Protein AF-A0A2E6VVD4-F1 (afdb_monomer_lite)

Secondary structure (DSSP, 8-state):
-----------------------EE--TTS--SS---EE-TT-EEETTEEEEEE-TTSS--TTSEEEEEETTSTTSS-----EEEEETTTEEEEEE-TTSB-EEE-SSSEEE-EEEETTEE-TTEEEETTTTEEEE---B----TTPPPEEETTEEEEEE-TTSBEEEEETTSTTT--SEEETTEEEEEPTTSEE-SSSEEEPTT-EEES--SSS-EEEES-------------------------------------------------------SS---GGGTSTTGGGSTTS---

Foldseek 3Di:
DDDDDDDDDDDPDPPPPPPDPPQFADDPPPDPPPDPSHAYQLFDFDWQKTWHWDDQPSHGDRPTDIDIDRQQCVVVPRPDGFGWAQFPPRHTDGEGEFPDAQWDCPDPDIHGHAHDHNHYRDCQWAQEPLVRGIHGHNPFADDDQPDQWDFDWQWTFQHADPSRHTYIYRLCRPQLNADGADRNAGECREFFHWAAVPRRYHRPQWDFPPHDPVDTGTTDHPPPPPPQDPDPDPDDDPDPHPHPDDDPDDDDDDDDDDDDDDDDDDDDGPGPPPPDDDDDRPVPPPPPPPPPPDDDDD

Sequence (298 aa):
MKKLAILSVLFVSFVGTNALAEETCGGADYDNDGTNDQVTYEGQCDGTDAIYCTAPDEEATADSALERIACADLLEDGSVVGTCAMLDNWGSWCAFPQGTGCAFSGGESNIYFACGDANGAASNLYCSLSTGKCESGTGTCTPSENYQPTCEGNVMMASCLPWGQAMGYDCTSAEIGGSSCTSGACVGIPAGNPCDNTYFKCADGLFCNGASSTAMGTCGTEQTGTGTGTGTGTGTGTGTGTGTGTETGDTNDGTTRTDDAEEPAATTGFGCQATGAGNVSLAALFAFGLLAIRRRRK

Radius of gyration: 29.05 Å; chains: 1; bounding box: 95×73×77 Å

pLDDT: mean 72.31, std 22.71, range [26.92, 98.25]

Structure (mmCIF, N/CA/C/O backbone):
data_AF-A0A2E6VVD4-F1
#
_entry.id   AF-A0A2E6VVD4-F1
#
loop_
_atom_site.group_PDB
_atom_site.id
_atom_site.type_symbol
_atom_site.label_atom_id
_atom_site.label_alt_id
_atom_site.label_comp_id
_atom_site.label_asym_id
_atom_site.label_entity_id
_atom_site.label_seq_id
_atom_site.pdbx_PDB_ins_code
_atom_site.Cartn_x
_atom_site.Cartn_y
_atom_site.Cartn_z
_atom_site.occupancy
_atom_site.B_iso_or_equiv
_atom_site.auth_seq_id
_atom_site.auth_comp_id
_atom_site.auth_asym_id
_atom_site.auth_atom_id
_atom_site.pdbx_PDB_model_num
ATOM 1 N N . MET A 1 1 ? 59.943 -31.231 7.715 1.00 39.66 1 MET A N 1
ATOM 2 C CA . MET A 1 1 ? 59.310 -29.898 7.608 1.00 39.66 1 MET A CA 1
ATOM 3 C C . MET A 1 1 ? 59.325 -29.489 6.137 1.00 39.66 1 MET A C 1
ATOM 5 O O . MET A 1 1 ? 60.383 -29.152 5.626 1.00 39.66 1 MET A O 1
ATOM 9 N N . LYS A 1 2 ? 58.204 -29.649 5.420 1.00 40.09 2 LYS A N 1
ATOM 10 C CA . LYS A 1 2 ? 58.074 -29.306 3.991 1.00 40.09 2 LYS A CA 1
ATOM 11 C C . LYS A 1 2 ? 57.488 -27.894 3.885 1.00 40.09 2 LYS A C 1
ATOM 13 O O . LYS A 1 2 ? 56.393 -27.667 4.385 1.00 40.09 2 LYS A O 1
ATOM 18 N N . LYS A 1 3 ? 58.228 -26.958 3.281 1.00 37.94 3 LYS A N 1
ATOM 19 C CA . LYS A 1 3 ? 57.747 -25.605 2.961 1.00 37.94 3 LYS A CA 1
ATOM 20 C C . LYS A 1 3 ? 56.827 -25.692 1.740 1.00 37.94 3 LYS A C 1
ATOM 22 O O . LYS A 1 3 ? 57.287 -26.070 0.667 1.00 37.94 3 LYS A O 1
ATOM 27 N N . LEU A 1 4 ? 55.545 -25.382 1.924 1.00 35.62 4 LEU A N 1
ATOM 28 C CA . LEU A 1 4 ? 54.579 -25.187 0.843 1.00 35.62 4 LEU A CA 1
ATOM 29 C C . LEU A 1 4 ? 54.728 -23.743 0.339 1.00 35.62 4 LEU A C 1
ATOM 31 O O . LEU A 1 4 ? 54.592 -22.806 1.123 1.00 35.62 4 LEU A O 1
ATOM 35 N N . ALA A 1 5 ? 55.048 -23.569 -0.941 1.00 40.53 5 ALA A N 1
ATOM 36 C CA . ALA A 1 5 ? 55.054 -22.268 -1.599 1.00 40.53 5 ALA A CA 1
ATOM 37 C C . ALA A 1 5 ? 53.632 -21.965 -2.094 1.00 40.53 5 ALA A C 1
ATOM 39 O O . ALA A 1 5 ? 53.078 -22.728 -2.883 1.00 40.53 5 ALA A O 1
ATOM 40 N N . ILE A 1 6 ? 53.039 -20.879 -1.598 1.00 38.59 6 ILE A N 1
ATOM 41 C CA . ILE A 1 6 ? 51.738 -20.373 -2.044 1.00 38.59 6 ILE A CA 1
ATOM 42 C C . ILE A 1 6 ? 51.993 -19.523 -3.291 1.00 38.59 6 ILE A C 1
ATOM 44 O O . ILE A 1 6 ? 52.621 -18.468 -3.218 1.00 38.59 6 ILE A O 1
ATOM 48 N N . LEU A 1 7 ? 51.556 -20.033 -4.440 1.00 33.31 7 LEU A N 1
ATOM 49 C CA . LEU A 1 7 ? 51.569 -19.340 -5.722 1.00 33.31 7 LEU A CA 1
ATOM 50 C C . LEU A 1 7 ? 50.322 -18.445 -5.785 1.00 33.31 7 LEU A C 1
ATOM 52 O O . LEU A 1 7 ? 49.222 -18.929 -6.039 1.00 33.31 7 LEU A O 1
ATOM 56 N N . SER A 1 8 ? 50.482 -17.151 -5.510 1.00 37.00 8 SER A N 1
ATOM 57 C CA . SER A 1 8 ? 49.415 -16.162 -5.690 1.00 37.00 8 SER A CA 1
ATOM 58 C C . SER A 1 8 ? 49.198 -15.914 -7.184 1.00 37.00 8 SER A C 1
ATOM 60 O O . SER A 1 8 ? 49.994 -15.234 -7.828 1.00 37.00 8 SER A O 1
ATOM 62 N N . VAL A 1 9 ? 48.132 -16.488 -7.742 1.00 35.00 9 VAL A N 1
ATOM 63 C CA . VAL A 1 9 ? 47.670 -16.198 -9.104 1.00 35.00 9 VAL A CA 1
ATOM 64 C C . VAL A 1 9 ? 46.851 -14.911 -9.054 1.00 35.00 9 VAL A C 1
ATOM 66 O O . VAL A 1 9 ? 45.745 -14.886 -8.521 1.00 35.00 9 VAL A O 1
ATOM 69 N N . LEU A 1 10 ? 47.422 -13.829 -9.580 1.00 31.45 10 LEU A N 1
ATOM 70 C CA . LEU A 1 10 ? 46.747 -12.549 -9.759 1.00 31.45 10 LEU A CA 1
ATOM 71 C C . LEU A 1 10 ? 45.860 -12.650 -11.015 1.00 31.45 10 LEU A C 1
ATOM 73 O O . LEU A 1 10 ? 46.351 -12.521 -12.135 1.00 31.45 10 LEU A O 1
ATOM 77 N N . PHE A 1 11 ? 44.569 -12.941 -10.844 1.00 34.53 11 PHE A N 1
ATOM 78 C CA . PHE A 1 11 ? 43.587 -12.841 -11.927 1.00 34.53 11 PHE A CA 1
ATOM 79 C C . PHE A 1 11 ? 43.258 -11.360 -12.150 1.00 34.53 11 PHE A C 1
ATOM 81 O O . PHE A 1 11 ? 42.548 -10.743 -11.361 1.00 34.53 11 PHE A O 1
ATOM 88 N N . VAL A 1 12 ? 43.810 -10.776 -13.214 1.00 34.31 12 VAL A N 1
ATOM 89 C CA . VAL A 1 12 ? 43.391 -9.465 -13.720 1.00 34.31 12 VAL A CA 1
ATOM 90 C C . VAL A 1 12 ? 42.184 -9.706 -14.620 1.00 34.31 12 VAL A C 1
ATOM 92 O O . VAL A 1 12 ? 42.334 -10.075 -15.783 1.00 34.31 12 VAL A O 1
ATOM 95 N N . SER A 1 13 ? 40.982 -9.556 -14.068 1.00 37.50 13 SER A N 1
ATOM 96 C CA . SER A 1 13 ? 39.756 -9.542 -14.863 1.00 37.50 13 SER A CA 1
ATOM 97 C C . SER A 1 13 ? 39.736 -8.265 -15.700 1.00 37.50 13 SER A C 1
ATOM 99 O O . SER A 1 13 ? 39.567 -7.168 -15.171 1.00 37.50 13 SER A O 1
ATOM 101 N N . PHE A 1 14 ? 39.936 -8.399 -17.010 1.00 35.72 14 PHE A N 1
ATOM 102 C CA . PHE A 1 14 ? 39.608 -7.350 -17.969 1.00 35.72 14 PHE A CA 1
ATOM 103 C C . PHE A 1 14 ? 38.084 -7.211 -17.999 1.00 35.72 14 PHE A C 1
ATOM 105 O O . PHE A 1 14 ? 37.395 -8.030 -18.603 1.00 35.72 14 PHE A O 1
ATOM 112 N N . VAL A 1 15 ? 37.554 -6.189 -17.328 1.00 44.94 15 VAL A N 1
ATOM 113 C CA . VAL A 1 15 ? 36.185 -5.731 -17.575 1.00 44.94 15 VAL A CA 1
ATOM 114 C C . VAL A 1 15 ? 36.225 -5.043 -18.934 1.00 44.94 15 VAL A C 1
ATOM 116 O O . VAL A 1 15 ? 36.694 -3.912 -19.053 1.00 44.94 15 VAL A O 1
ATOM 119 N N . GLY A 1 16 ? 35.842 -5.767 -19.985 1.00 39.78 16 GLY A N 1
ATOM 120 C CA . GLY A 1 16 ? 35.593 -5.158 -21.283 1.00 39.78 16 GLY A CA 1
ATOM 121 C C . GLY A 1 16 ? 34.468 -4.147 -21.111 1.00 39.78 16 GLY A C 1
ATOM 122 O O . GLY A 1 16 ? 33.350 -4.527 -20.777 1.00 39.78 16 GLY A O 1
ATOM 123 N N . THR A 1 17 ? 34.764 -2.863 -21.291 1.00 43.16 17 THR A N 1
ATOM 124 C CA . THR A 1 17 ? 33.737 -1.838 -21.459 1.00 43.16 17 THR A CA 1
ATOM 125 C C . THR A 1 17 ? 33.070 -2.105 -22.802 1.00 43.16 17 THR A C 1
ATOM 127 O O . THR A 1 17 ? 33.521 -1.601 -23.831 1.00 43.16 17 THR A O 1
ATOM 130 N N . ASN A 1 18 ? 32.056 -2.969 -22.812 1.00 45.66 18 ASN A N 1
ATOM 131 C CA . ASN A 1 18 ? 31.117 -3.011 -23.920 1.00 45.66 18 ASN A CA 1
ATOM 132 C C . ASN A 1 18 ? 30.539 -1.598 -24.014 1.00 45.66 18 ASN A C 1
ATOM 134 O O . ASN A 1 18 ? 29.995 -1.096 -23.031 1.00 45.66 18 ASN A O 1
ATOM 138 N N . ALA A 1 19 ? 30.755 -0.929 -25.145 1.00 47.66 19 ALA A N 1
ATOM 139 C CA . ALA A 1 19 ? 30.033 0.291 -25.450 1.00 47.66 19 ALA A CA 1
ATOM 140 C C . ALA A 1 19 ? 28.557 -0.110 -25.514 1.00 47.66 19 ALA A C 1
ATOM 142 O O . ALA A 1 19 ? 28.149 -0.785 -26.458 1.00 47.66 19 ALA A O 1
ATOM 143 N N . LEU A 1 20 ? 27.816 0.180 -24.444 1.00 56.88 20 LEU A N 1
ATOM 144 C CA . LEU A 1 20 ? 26.368 0.046 -24.440 1.00 56.88 20 LEU A CA 1
ATOM 145 C C . LEU A 1 20 ? 25.859 0.966 -25.551 1.00 56.88 20 LEU A C 1
ATOM 147 O O . LEU A 1 20 ? 26.330 2.103 -25.658 1.00 56.88 20 LEU A O 1
ATOM 151 N N . ALA A 1 21 ? 25.002 0.437 -26.424 1.00 60.06 21 ALA A N 1
ATOM 152 C CA . ALA A 1 21 ? 24.316 1.253 -27.412 1.00 60.06 21 ALA A CA 1
ATOM 153 C C . ALA A 1 21 ? 23.622 2.413 -26.680 1.00 60.06 21 ALA A C 1
ATOM 155 O O . ALA A 1 21 ? 23.138 2.240 -25.561 1.00 60.06 21 ALA A O 1
ATOM 156 N N . GLU A 1 22 ? 23.675 3.608 -27.261 1.00 73.94 22 GLU A N 1
ATOM 157 C CA . GLU A 1 22 ? 23.074 4.799 -26.668 1.00 73.94 22 GLU A CA 1
ATOM 158 C C . GLU A 1 22 ? 21.550 4.664 -26.785 1.00 73.94 22 GLU A C 1
ATOM 160 O O . GLU A 1 22 ? 20.986 4.902 -27.848 1.00 73.94 22 GLU A O 1
ATOM 165 N N . GLU A 1 23 ? 20.901 4.200 -25.714 1.00 78.19 23 GLU A N 1
ATOM 166 C CA . GLU A 1 23 ? 19.439 4.163 -25.620 1.00 78.19 23 GLU A CA 1
ATOM 167 C C . GLU A 1 23 ? 18.909 5.600 -25.688 1.00 78.19 23 GLU A C 1
ATOM 169 O O . GLU A 1 23 ? 19.371 6.480 -24.955 1.00 78.19 23 GLU A O 1
ATOM 174 N N . THR A 1 24 ? 17.941 5.847 -26.568 1.00 82.56 24 THR A N 1
ATOM 175 C CA . THR A 1 24 ? 17.293 7.157 -26.708 1.00 82.56 24 THR A CA 1
ATOM 176 C C . THR A 1 24 ? 15.791 7.028 -26.491 1.00 82.56 24 THR A C 1
ATOM 178 O O . THR A 1 24 ? 15.192 5.974 -26.718 1.00 82.56 24 THR A O 1
ATOM 181 N N . CYS A 1 25 ? 15.178 8.105 -26.008 1.00 82.75 25 CYS A N 1
ATOM 182 C CA . CYS A 1 25 ? 13.729 8.191 -25.909 1.00 82.75 25 CYS A CA 1
ATOM 183 C C . CYS A 1 25 ? 13.125 8.355 -27.302 1.00 82.75 25 CYS A C 1
ATOM 185 O O . CYS A 1 25 ? 13.580 9.191 -28.080 1.00 82.75 25 CYS A O 1
ATOM 187 N N . GLY A 1 26 ? 12.099 7.570 -27.621 1.00 73.00 26 GLY A N 1
ATOM 188 C CA . GLY A 1 26 ? 11.468 7.604 -28.935 1.00 73.00 26 GLY A CA 1
ATOM 189 C C . GLY A 1 26 ? 10.006 7.183 -28.876 1.00 73.00 26 GLY A C 1
ATOM 190 O O . GLY A 1 26 ? 9.626 6.278 -28.134 1.00 73.00 26 GLY A O 1
ATOM 191 N N . GLY A 1 27 ? 9.160 7.873 -29.641 1.00 65.50 27 GLY A N 1
ATOM 192 C CA . GLY A 1 27 ? 7.769 7.466 -29.826 1.00 65.50 27 GLY A CA 1
ATOM 193 C C . GLY A 1 27 ? 7.679 6.174 -30.644 1.00 65.50 27 GLY A C 1
ATOM 194 O O . GLY A 1 27 ? 8.533 5.911 -31.487 1.00 65.50 27 GLY A O 1
ATOM 195 N N . ALA A 1 28 ? 6.606 5.402 -30.452 1.00 58.97 28 ALA A N 1
ATOM 196 C CA . ALA A 1 28 ? 6.390 4.091 -31.085 1.00 58.97 28 ALA A CA 1
ATOM 197 C C . ALA A 1 28 ? 6.437 4.081 -32.635 1.00 58.97 28 ALA A C 1
ATOM 199 O O . ALA A 1 28 ? 6.478 3.013 -33.239 1.00 58.97 28 ALA A O 1
ATOM 200 N N . ASP A 1 29 ? 6.445 5.253 -33.275 1.00 60.25 29 ASP A N 1
ATOM 201 C CA . ASP A 1 29 ? 6.455 5.420 -34.730 1.00 60.25 29 ASP A CA 1
ATOM 202 C C . ASP A 1 29 ? 7.854 5.651 -35.339 1.00 60.25 29 ASP A C 1
ATOM 204 O O . ASP A 1 29 ? 7.957 5.816 -36.559 1.00 60.25 29 ASP A O 1
ATOM 208 N N . TYR A 1 30 ? 8.932 5.697 -34.541 1.00 51.84 30 TYR A N 1
ATOM 209 C CA . TYR A 1 30 ? 10.192 6.309 -34.989 1.00 51.84 30 TYR A CA 1
ATOM 210 C C . TYR A 1 30 ? 11.360 5.391 -35.383 1.00 51.84 30 TYR A C 1
ATOM 212 O O . TYR A 1 30 ? 12.410 5.938 -35.715 1.00 51.84 30 TYR A O 1
ATOM 220 N N . ASP A 1 31 ? 11.216 4.062 -35.476 1.00 52.00 31 ASP A N 1
ATOM 221 C CA . ASP A 1 31 ? 12.276 3.243 -36.094 1.00 52.00 31 ASP A CA 1
ATOM 222 C C . ASP A 1 31 ? 11.787 2.109 -37.004 1.00 52.00 31 ASP A C 1
ATOM 224 O O . ASP A 1 31 ? 11.026 1.222 -36.625 1.00 52.00 31 ASP A O 1
ATOM 228 N N . ASN A 1 32 ? 12.246 2.150 -38.257 1.00 51.41 32 ASN A N 1
ATOM 229 C CA . ASN A 1 32 ? 11.974 1.156 -39.303 1.00 51.41 32 ASN A CA 1
ATOM 230 C C . ASN A 1 32 ? 13.222 0.294 -39.581 1.00 51.41 32 ASN A C 1
ATOM 232 O O . ASN A 1 32 ? 13.326 -0.340 -40.633 1.00 51.41 32 ASN A O 1
ATOM 236 N N . ASP A 1 33 ? 14.207 0.319 -38.681 1.00 66.06 33 ASP A N 1
ATOM 237 C CA . ASP A 1 33 ? 15.460 -0.431 -38.803 1.00 66.06 33 ASP A CA 1
ATOM 238 C C . ASP A 1 33 ? 15.377 -1.856 -38.215 1.00 66.06 33 ASP A C 1
ATOM 240 O O . ASP A 1 33 ? 16.213 -2.708 -38.526 1.00 66.06 33 ASP A O 1
ATOM 244 N N . GLY A 1 34 ? 14.312 -2.153 -37.462 1.00 57.62 34 GLY A N 1
ATOM 245 C CA . GLY A 1 34 ? 14.041 -3.472 -36.891 1.00 57.62 34 GLY A CA 1
ATOM 246 C C . GLY A 1 34 ? 14.843 -3.790 -35.627 1.00 57.62 34 GLY A C 1
ATOM 247 O O . GLY A 1 34 ? 14.770 -4.927 -35.150 1.00 57.62 34 GLY A O 1
ATOM 248 N N . THR A 1 35 ? 15.578 -2.823 -35.080 1.00 62.31 35 THR A N 1
ATOM 249 C CA . THR A 1 35 ? 16.218 -2.894 -33.764 1.00 62.31 35 THR A CA 1
ATOM 250 C C . THR A 1 35 ? 15.411 -2.037 -32.799 1.00 62.31 35 THR A C 1
ATOM 252 O O . THR A 1 35 ? 15.282 -0.834 -32.972 1.00 62.31 35 THR A O 1
ATOM 255 N N . ASN A 1 36 ? 14.768 -2.673 -31.819 1.00 60.69 36 ASN A N 1
ATOM 256 C CA . ASN A 1 36 ? 13.904 -1.985 -30.861 1.00 60.69 36 ASN A CA 1
ATOM 257 C C . ASN A 1 36 ? 14.762 -1.284 -29.792 1.00 60.69 36 ASN A C 1
ATOM 259 O O . ASN A 1 36 ? 14.760 -1.692 -28.634 1.00 60.69 36 ASN A O 1
ATOM 263 N N . ASP A 1 37 ? 15.534 -0.282 -30.214 1.00 72.25 37 ASP A N 1
ATOM 264 C CA . ASP A 1 37 ? 16.513 0.4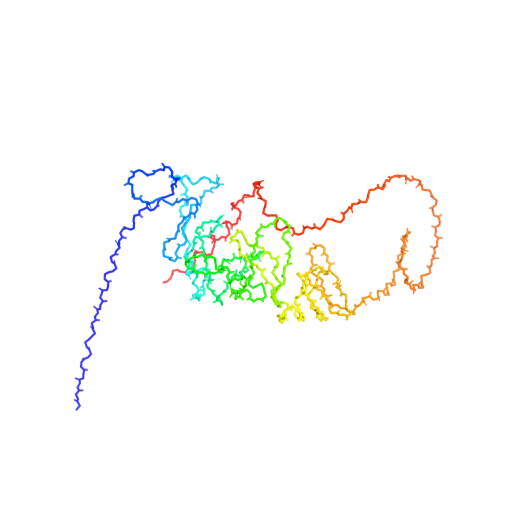38 -29.389 1.00 72.25 37 ASP A CA 1
ATOM 265 C C . ASP A 1 37 ? 15.909 1.712 -28.752 1.00 72.25 37 ASP A C 1
ATOM 267 O O . ASP A 1 37 ? 16.614 2.495 -28.111 1.00 72.25 37 ASP A O 1
ATOM 271 N N . GLN A 1 38 ? 14.599 1.931 -28.921 1.00 77.56 38 GLN A N 1
ATOM 272 C CA . GLN A 1 38 ? 13.881 3.094 -28.401 1.00 77.56 38 GLN A CA 1
ATOM 273 C C . GLN A 1 38 ? 13.060 2.743 -27.159 1.00 77.56 38 GLN A C 1
ATOM 275 O O . GLN A 1 38 ? 12.257 1.807 -27.157 1.00 77.56 38 GLN A O 1
ATOM 280 N N . VAL A 1 39 ? 13.229 3.547 -26.109 1.00 82.56 39 VAL A N 1
ATOM 281 C CA . VAL A 1 39 ? 12.419 3.457 -24.890 1.00 82.56 39 VAL A CA 1
ATOM 282 C C . VAL A 1 39 ? 11.128 4.245 -25.092 1.00 82.56 39 VAL A C 1
ATOM 284 O O . VAL A 1 39 ? 11.164 5.436 -25.404 1.00 82.56 39 VAL A O 1
ATOM 287 N N . THR A 1 40 ? 9.988 3.577 -24.909 1.00 84.38 40 THR A N 1
ATOM 288 C CA . THR A 1 40 ? 8.659 4.204 -25.014 1.00 84.38 40 THR A CA 1
ATOM 289 C C . THR A 1 40 ? 8.290 4.972 -23.737 1.00 84.38 40 THR A C 1
ATOM 291 O O . THR A 1 40 ? 8.994 4.898 -22.730 1.00 84.38 40 THR A O 1
ATOM 294 N N . TYR A 1 41 ? 7.155 5.684 -23.734 1.00 80.88 41 TYR A N 1
ATOM 295 C CA . TYR A 1 41 ? 6.640 6.335 -22.517 1.00 80.88 41 TYR A CA 1
ATOM 296 C C . TYR A 1 41 ? 6.299 5.326 -21.405 1.00 80.88 41 TYR A C 1
ATOM 298 O O . TYR A 1 41 ? 6.392 5.659 -20.228 1.00 80.88 41 TYR A O 1
ATOM 306 N N . GLU A 1 42 ? 5.950 4.087 -21.769 1.00 84.12 42 GLU A N 1
ATOM 307 C CA . GLU A 1 42 ? 5.734 2.985 -20.825 1.00 84.12 42 GLU A CA 1
ATOM 308 C C . GLU A 1 42 ? 7.060 2.446 -20.276 1.00 84.12 42 GLU A C 1
ATOM 310 O O . GLU A 1 42 ? 7.062 1.581 -19.410 1.00 84.12 42 GLU A O 1
ATOM 315 N N . GLY A 1 43 ? 8.200 2.933 -20.763 1.00 88.62 43 GLY A N 1
ATOM 316 C CA . GLY A 1 43 ? 9.512 2.472 -20.350 1.00 88.62 43 GLY A CA 1
ATOM 317 C C . GLY A 1 43 ? 9.833 1.048 -20.805 1.00 88.62 43 GLY A C 1
ATOM 318 O O . GLY A 1 43 ? 9.173 0.469 -21.671 1.00 88.62 43 GLY A O 1
ATOM 319 N N . GLN A 1 44 ? 10.901 0.494 -20.243 1.00 92.31 44 GLN A N 1
ATOM 320 C CA . GLN A 1 44 ? 11.334 -0.879 -20.462 1.00 92.31 44 GLN A CA 1
ATOM 321 C C . GLN A 1 44 ? 12.114 -1.420 -19.262 1.00 92.31 44 GLN A C 1
ATOM 323 O O . GLN A 1 44 ? 12.666 -0.670 -18.455 1.00 92.31 44 GLN A O 1
ATOM 328 N N . CYS A 1 45 ? 12.192 -2.745 -19.177 1.00 91.81 45 CYS A N 1
ATOM 329 C CA . CYS A 1 45 ? 13.037 -3.424 -18.206 1.00 91.81 45 CYS A CA 1
ATOM 330 C C . CYS A 1 45 ? 14.338 -3.907 -18.839 1.00 91.81 45 CYS A C 1
ATOM 332 O O . CYS A 1 45 ? 14.315 -4.706 -19.776 1.00 91.81 45 CYS A O 1
ATOM 334 N N . ASP A 1 46 ? 15.461 -3.499 -18.255 1.00 90.12 46 ASP A N 1
ATOM 335 C CA . ASP A 1 46 ? 16.797 -4.002 -18.574 1.00 90.12 46 ASP A CA 1
ATOM 336 C C . ASP A 1 46 ? 17.366 -4.714 -17.343 1.00 90.12 46 ASP A C 1
ATOM 338 O O . ASP A 1 46 ? 17.937 -4.114 -16.429 1.00 90.12 46 ASP A O 1
ATOM 342 N N . GLY A 1 47 ? 17.117 -6.021 -17.261 1.00 87.81 47 GLY A N 1
ATOM 343 C CA . GLY A 1 47 ? 17.480 -6.818 -16.092 1.00 87.81 47 GLY A CA 1
ATOM 344 C C . GLY A 1 47 ? 16.765 -6.344 -14.821 1.00 87.81 47 GLY A C 1
ATOM 345 O O . GLY A 1 47 ? 15.573 -6.589 -14.644 1.00 87.81 47 GLY A O 1
ATOM 346 N N . THR A 1 48 ? 17.505 -5.719 -13.904 1.00 89.75 48 THR A N 1
ATOM 347 C CA . THR A 1 48 ? 16.982 -5.177 -12.633 1.00 89.75 48 THR A CA 1
ATOM 348 C C . THR A 1 48 ? 16.646 -3.693 -12.698 1.00 89.75 48 THR A C 1
ATOM 350 O O . THR A 1 48 ? 16.213 -3.133 -11.691 1.00 89.75 48 THR A O 1
ATOM 353 N N . ASP A 1 49 ? 16.850 -3.059 -13.847 1.00 91.25 49 ASP A N 1
ATOM 354 C CA . ASP A 1 49 ? 16.695 -1.623 -13.992 1.00 91.25 49 ASP A CA 1
ATOM 355 C C . ASP A 1 49 ? 15.380 -1.307 -14.703 1.00 91.25 49 ASP A C 1
ATOM 357 O O . ASP A 1 49 ? 15.088 -1.862 -15.765 1.00 91.25 49 ASP A O 1
ATOM 361 N N . ALA A 1 50 ? 14.596 -0.407 -14.113 1.00 91.31 50 ALA A N 1
ATOM 362 C CA . ALA A 1 50 ? 13.467 0.226 -14.777 1.00 91.31 50 ALA A CA 1
ATOM 363 C C . ALA A 1 50 ? 13.970 1.463 -15.516 1.00 91.31 50 ALA A C 1
ATOM 365 O O . ALA A 1 50 ? 14.590 2.342 -14.910 1.00 91.31 50 ALA A O 1
ATOM 366 N N . ILE A 1 51 ? 13.722 1.512 -16.819 1.00 92.31 51 ILE A N 1
ATOM 367 C CA . ILE A 1 51 ? 14.157 2.599 -17.689 1.00 92.31 51 ILE A CA 1
ATOM 368 C C . ILE A 1 51 ? 12.919 3.283 -18.240 1.00 92.31 51 ILE A C 1
ATOM 370 O O . ILE A 1 51 ? 12.091 2.627 -18.859 1.00 92.31 51 ILE A O 1
ATOM 374 N N . TYR A 1 52 ? 12.798 4.591 -18.062 1.00 88.50 52 TYR A N 1
ATOM 375 C CA . TYR A 1 52 ? 11.663 5.349 -18.579 1.00 88.50 52 TYR A CA 1
ATOM 376 C C . TYR A 1 52 ? 12.095 6.725 -19.070 1.00 88.50 52 TYR A C 1
ATOM 378 O O . TYR A 1 52 ? 13.124 7.270 -18.668 1.00 88.50 52 TYR A O 1
ATOM 386 N N . CYS A 1 53 ? 11.285 7.288 -19.955 1.00 88.38 53 CYS A N 1
ATOM 387 C CA . CYS A 1 53 ? 11.492 8.624 -20.485 1.00 88.38 53 CYS A CA 1
ATOM 388 C C . CYS A 1 53 ? 10.778 9.650 -19.612 1.00 88.38 53 CYS A C 1
ATOM 390 O O . CYS A 1 53 ? 9.559 9.592 -19.450 1.00 88.38 53 CYS A O 1
ATOM 392 N N . THR A 1 54 ? 11.513 10.619 -19.071 1.00 83.25 54 THR A N 1
ATOM 393 C CA . THR A 1 54 ? 10.911 11.771 -18.402 1.00 83.25 54 THR A CA 1
ATOM 394 C C . THR A 1 54 ? 10.555 12.835 -19.426 1.00 83.25 54 THR A C 1
ATOM 396 O O . THR A 1 54 ? 11.360 13.690 -19.792 1.00 83.25 54 THR A O 1
ATOM 399 N N . ALA A 1 55 ? 9.311 12.775 -19.897 1.00 75.12 55 ALA A N 1
ATOM 400 C CA . ALA A 1 55 ? 8.693 13.854 -20.649 1.00 75.12 55 ALA A CA 1
ATOM 401 C C . ALA A 1 55 ? 7.790 14.679 -19.715 1.00 75.12 55 ALA A C 1
ATOM 403 O O . ALA A 1 55 ? 6.986 14.106 -18.976 1.00 75.12 55 ALA A O 1
ATOM 404 N N . PRO A 1 56 ? 7.899 16.017 -19.710 1.00 64.56 56 PRO A N 1
ATOM 405 C CA . PRO A 1 56 ? 7.018 16.872 -18.917 1.00 64.56 56 PRO A CA 1
ATOM 406 C C . PRO A 1 56 ? 5.562 16.903 -19.425 1.00 64.56 56 PRO A C 1
ATOM 408 O O . PRO A 1 56 ? 4.705 17.437 -18.721 1.00 64.56 56 PRO A O 1
ATOM 411 N N . ASP A 1 57 ? 5.278 16.370 -20.617 1.00 65.25 57 ASP A N 1
ATOM 412 C CA . ASP A 1 57 ? 4.041 16.590 -21.374 1.00 65.25 57 ASP A CA 1
ATOM 413 C C . ASP A 1 57 ? 3.420 15.327 -22.016 1.00 65.25 57 ASP A C 1
ATOM 415 O O . ASP A 1 57 ? 2.812 15.415 -23.074 1.00 65.25 57 ASP A O 1
ATOM 419 N N . GLU A 1 58 ? 3.501 14.165 -21.352 1.00 65.44 58 GLU A N 1
ATOM 420 C CA . GLU A 1 58 ? 2.875 12.873 -21.751 1.00 65.44 58 GLU A CA 1
ATOM 421 C C . GLU A 1 58 ? 3.332 12.282 -23.104 1.00 65.44 58 GLU A C 1
ATOM 423 O O . GLU A 1 58 ? 3.072 11.112 -23.377 1.00 65.44 58 GLU A O 1
ATOM 428 N N . GLU A 1 59 ? 4.089 13.022 -23.915 1.00 73.06 59 GLU A N 1
ATOM 429 C CA . GLU A 1 59 ? 4.698 12.530 -25.149 1.00 73.06 59 GLU A CA 1
ATOM 430 C C . GLU A 1 59 ? 6.222 12.445 -25.002 1.00 73.06 59 GLU A C 1
ATOM 432 O O . GLU A 1 59 ? 6.925 13.452 -24.919 1.00 73.06 59 GLU A O 1
ATOM 437 N N . ALA A 1 60 ? 6.757 11.220 -24.992 1.00 68.69 60 ALA A N 1
ATOM 438 C CA . ALA A 1 60 ? 8.197 10.998 -25.063 1.00 68.69 60 ALA A CA 1
ATOM 439 C C . ALA A 1 60 ? 8.732 11.499 -26.416 1.00 68.69 60 ALA A C 1
ATOM 441 O O . ALA A 1 60 ? 8.525 10.883 -27.462 1.00 68.69 60 ALA A O 1
ATOM 442 N N . THR A 1 61 ? 9.421 12.635 -26.397 1.00 77.12 61 THR A N 1
ATOM 443 C CA . THR A 1 61 ? 10.162 13.165 -27.549 1.00 77.12 61 THR A CA 1
ATOM 444 C C . THR A 1 61 ? 11.604 12.659 -27.546 1.00 77.12 61 THR A C 1
ATOM 446 O O . THR A 1 61 ? 12.116 12.247 -26.503 1.00 77.12 61 THR A O 1
ATOM 449 N N . ALA A 1 62 ? 12.293 12.769 -28.686 1.00 75.88 62 ALA A N 1
ATOM 450 C CA . ALA A 1 62 ? 13.725 12.466 -28.799 1.00 75.88 62 ALA A CA 1
ATOM 451 C C . ALA A 1 62 ? 14.616 13.274 -27.833 1.00 75.88 62 ALA A C 1
ATOM 453 O O . ALA A 1 62 ? 15.733 12.863 -27.534 1.00 75.88 62 ALA A O 1
ATOM 454 N N . ASP A 1 63 ? 14.112 14.404 -27.327 1.00 78.88 63 ASP A N 1
ATOM 455 C CA 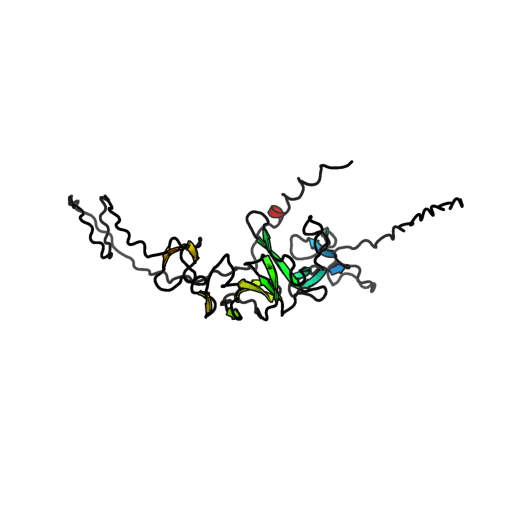. ASP A 1 63 ? 14.803 15.259 -26.360 1.00 78.88 63 ASP A CA 1
ATOM 456 C C . ASP A 1 63 ? 14.478 14.899 -24.894 1.00 78.88 63 ASP A C 1
ATOM 458 O O . ASP A 1 63 ? 14.998 15.534 -23.972 1.00 78.88 63 ASP A O 1
ATOM 462 N N . SER A 1 64 ? 13.613 13.906 -24.653 1.00 84.06 64 SER A N 1
ATOM 463 C CA . SER A 1 64 ? 13.256 13.472 -23.297 1.00 84.06 64 SER A CA 1
ATOM 464 C C . SER A 1 64 ? 14.452 12.820 -22.615 1.00 84.06 64 SER A C 1
ATOM 466 O O . SER A 1 64 ? 15.217 12.077 -23.233 1.00 84.06 64 SER A O 1
ATOM 468 N N . ALA A 1 65 ? 14.615 13.087 -21.320 1.00 85.44 65 ALA A N 1
ATOM 469 C CA . ALA A 1 65 ? 15.674 12.459 -20.547 1.00 85.44 65 ALA A CA 1
ATOM 470 C C . ALA A 1 65 ? 15.328 10.988 -20.299 1.00 85.44 65 ALA A C 1
ATOM 472 O O . ALA A 1 65 ? 14.228 10.660 -19.862 1.00 85.44 65 ALA A O 1
ATOM 473 N N . LEU A 1 66 ? 16.290 10.106 -20.557 1.00 87.69 66 LEU A N 1
ATOM 474 C CA . LEU A 1 66 ? 16.198 8.709 -20.166 1.00 87.69 66 LEU A CA 1
ATOM 475 C C . LEU A 1 66 ? 16.624 8.592 -18.703 1.00 87.69 66 LEU A C 1
ATOM 477 O O . LEU A 1 66 ? 17.759 8.915 -18.338 1.00 87.69 66 LEU A O 1
ATOM 481 N N . GLU A 1 67 ? 15.700 8.156 -17.859 1.00 89.69 67 GLU A N 1
ATOM 482 C CA . GLU A 1 67 ? 15.956 7.866 -16.457 1.00 89.69 67 GLU A CA 1
ATOM 483 C C . GLU A 1 67 ? 16.050 6.364 -16.241 1.00 89.69 67 GLU A C 1
ATOM 485 O O . GLU A 1 67 ? 15.324 5.574 -16.841 1.00 89.69 67 GLU A O 1
ATOM 490 N N . ARG A 1 68 ? 16.978 5.978 -15.367 1.00 91.81 68 ARG A N 1
ATOM 491 C CA . ARG A 1 68 ? 17.236 4.589 -15.010 1.00 91.81 68 ARG A CA 1
ATOM 492 C C . ARG A 1 68 ? 17.189 4.452 -13.500 1.00 91.81 68 ARG A C 1
ATOM 494 O O . ARG A 1 68 ? 17.982 5.071 -12.789 1.00 91.81 68 ARG A O 1
ATOM 501 N N . ILE A 1 69 ? 16.277 3.617 -13.025 1.00 90.06 69 ILE A N 1
ATOM 502 C CA . ILE A 1 69 ? 16.141 3.255 -11.620 1.00 90.06 69 ILE A CA 1
ATOM 503 C C . ILE A 1 69 ? 16.603 1.812 -11.454 1.00 90.06 69 ILE A C 1
ATOM 505 O O . ILE A 1 69 ? 15.957 0.884 -11.935 1.00 90.06 69 ILE A O 1
ATOM 509 N N . ALA A 1 70 ? 17.697 1.618 -10.719 1.00 91.06 70 ALA A N 1
ATOM 510 C CA . ALA A 1 70 ? 18.119 0.292 -10.292 1.00 91.06 70 ALA A CA 1
ATOM 511 C C . ALA A 1 70 ? 17.182 -0.201 -9.179 1.00 91.06 70 ALA A C 1
ATOM 513 O O . ALA A 1 70 ? 17.319 0.201 -8.021 1.00 91.06 70 ALA A O 1
ATOM 514 N N . CYS A 1 71 ? 16.245 -1.099 -9.502 1.00 90.00 71 CYS A N 1
ATOM 515 C CA . CYS A 1 71 ? 15.322 -1.671 -8.510 1.00 90.00 71 CYS A CA 1
ATOM 516 C C . CYS A 1 71 ? 16.062 -2.440 -7.405 1.00 90.00 71 CYS A C 1
ATOM 518 O O . CYS A 1 71 ? 15.550 -2.613 -6.296 1.00 90.00 71 CYS A O 1
ATOM 520 N N . ALA A 1 72 ? 17.298 -2.846 -7.703 1.00 84.81 72 ALA A N 1
ATOM 521 C CA . ALA A 1 72 ? 18.231 -3.444 -6.769 1.00 84.81 72 ALA A CA 1
ATOM 522 C C . ALA A 1 72 ? 18.636 -2.525 -5.607 1.00 84.81 72 ALA A C 1
ATOM 524 O O . ALA A 1 72 ? 18.736 -2.978 -4.468 1.00 84.81 72 ALA A O 1
ATOM 525 N N . ASP A 1 73 ? 18.843 -1.241 -5.892 1.00 84.62 73 ASP A N 1
ATOM 526 C CA . ASP A 1 73 ? 19.528 -0.304 -4.993 1.00 84.62 73 ASP A CA 1
ATOM 527 C C . ASP A 1 73 ? 18.574 0.700 -4.335 1.00 84.62 73 ASP A C 1
ATOM 529 O O . ASP A 1 73 ? 18.998 1.625 -3.641 1.00 84.62 73 ASP A O 1
ATOM 533 N N . LEU A 1 74 ? 17.269 0.511 -4.529 1.00 80.50 74 LEU A N 1
ATOM 534 C CA . LEU A 1 74 ? 16.246 1.494 -4.183 1.00 80.50 74 LEU A CA 1
ATOM 535 C C . LEU A 1 74 ? 16.154 1.790 -2.678 1.00 80.50 74 LEU A C 1
ATOM 537 O O . LEU A 1 74 ? 15.705 2.865 -2.292 1.00 80.50 74 LEU A O 1
ATOM 541 N N . LEU A 1 75 ? 16.584 0.853 -1.827 1.00 72.06 75 LEU A N 1
ATOM 542 C CA . LEU A 1 75 ? 16.454 0.964 -0.370 1.00 72.06 75 LEU A CA 1
ATOM 543 C C . LEU A 1 75 ? 17.698 1.495 0.347 1.00 72.06 75 LEU A C 1
ATOM 545 O O . LEU A 1 75 ? 17.669 1.605 1.568 1.00 72.06 75 LEU A O 1
ATOM 549 N N . GLU A 1 76 ? 18.773 1.838 -0.373 1.00 70.06 76 GLU A N 1
ATOM 550 C CA . GLU A 1 76 ? 20.079 2.312 0.145 1.00 70.06 76 GLU A CA 1
ATOM 551 C C . GLU A 1 76 ? 20.773 1.405 1.198 1.00 70.06 76 GLU A C 1
ATOM 553 O O . GLU A 1 76 ? 21.964 1.571 1.471 1.00 70.06 76 GLU A O 1
ATOM 558 N N . ASP A 1 77 ? 20.077 0.423 1.778 1.00 70.50 77 ASP A N 1
ATOM 559 C CA . ASP A 1 77 ? 20.532 -0.457 2.856 1.00 70.50 77 ASP A CA 1
ATOM 560 C C . ASP A 1 77 ? 21.137 -1.781 2.358 1.00 70.50 77 ASP A C 1
ATOM 562 O O . ASP A 1 77 ? 21.690 -2.556 3.144 1.00 70.50 77 ASP A O 1
ATOM 566 N N . GLY A 1 78 ? 21.073 -2.019 1.044 1.00 66.12 78 GLY A N 1
ATOM 567 C CA . GLY A 1 78 ? 21.611 -3.204 0.380 1.00 66.12 78 GLY A CA 1
ATOM 568 C C . GLY A 1 78 ? 20.845 -4.501 0.664 1.00 66.12 78 GLY A C 1
ATOM 569 O O . GLY A 1 78 ? 21.355 -5.579 0.350 1.00 66.12 78 GLY A O 1
ATOM 570 N N . SER A 1 79 ? 19.653 -4.437 1.267 1.00 65.81 79 SER A N 1
ATOM 571 C CA . SER A 1 79 ? 18.766 -5.585 1.459 1.00 65.81 79 SER A CA 1
ATOM 572 C C . SER A 1 79 ? 17.743 -5.677 0.312 1.00 65.81 79 SER A C 1
ATOM 574 O O . SER A 1 79 ? 17.200 -4.661 -0.101 1.00 65.81 79 SER A O 1
ATOM 576 N N . VAL A 1 80 ? 17.569 -6.895 -0.241 1.00 62.12 80 VAL A N 1
ATOM 577 C CA . VAL A 1 80 ? 16.733 -7.305 -1.410 1.00 62.12 80 VAL A CA 1
ATOM 578 C C . VAL A 1 80 ? 15.820 -6.182 -1.948 1.00 62.12 80 VAL A C 1
ATOM 580 O O . VAL A 1 80 ? 14.813 -5.875 -1.317 1.00 62.12 80 VAL A O 1
ATOM 583 N N . VAL A 1 81 ? 16.173 -5.445 -3.007 1.00 71.12 81 VAL A N 1
ATOM 584 C CA . VAL A 1 81 ? 16.407 -5.765 -4.436 1.00 71.12 81 VAL A CA 1
ATOM 585 C C . VAL A 1 81 ? 15.118 -6.163 -5.165 1.00 71.12 81 VAL A C 1
ATOM 587 O O . VAL A 1 81 ? 14.895 -7.338 -5.460 1.00 71.12 81 VAL A O 1
ATOM 590 N N . GLY A 1 82 ? 14.255 -5.181 -5.434 1.00 81.00 82 GLY A N 1
ATOM 591 C CA . GLY A 1 82 ? 13.124 -5.376 -6.338 1.00 81.00 82 GLY A CA 1
ATOM 592 C C . GLY A 1 82 ? 13.599 -5.750 -7.747 1.00 81.00 82 GLY A C 1
ATOM 593 O O . GLY A 1 82 ? 14.757 -5.543 -8.115 1.00 81.00 82 GLY A O 1
ATOM 594 N N . THR A 1 83 ? 12.706 -6.309 -8.549 1.00 91.00 83 THR A N 1
ATOM 595 C CA . THR A 1 83 ? 12.940 -6.594 -9.968 1.00 91.00 83 THR A CA 1
ATOM 596 C C . THR A 1 83 ? 12.206 -5.572 -10.813 1.00 91.00 83 THR A C 1
ATOM 598 O O . THR A 1 83 ? 11.096 -5.178 -10.455 1.00 91.00 83 THR A O 1
ATOM 601 N N . CYS A 1 84 ? 12.779 -5.171 -11.947 1.00 92.62 84 CYS A N 1
ATOM 602 C CA . CYS A 1 84 ? 11.980 -4.444 -12.921 1.00 92.62 84 CYS A CA 1
ATOM 603 C C . CYS A 1 84 ? 10.882 -5.365 -13.455 1.00 92.62 84 CYS A C 1
ATOM 605 O O . CYS A 1 84 ? 11.137 -6.534 -13.756 1.00 92.62 84 CYS A O 1
ATOM 607 N N . ALA A 1 85 ? 9.672 -4.834 -13.557 1.00 93.12 85 ALA A N 1
ATOM 608 C CA . ALA A 1 85 ? 8.555 -5.499 -14.190 1.00 93.12 85 ALA A CA 1
ATOM 609 C C . ALA A 1 85 ? 7.688 -4.502 -14.963 1.00 93.12 85 ALA A C 1
ATOM 611 O O . ALA A 1 85 ? 7.600 -3.330 -14.602 1.00 93.12 85 ALA A O 1
ATOM 612 N N . MET A 1 86 ? 7.017 -4.985 -16.008 1.00 90.75 86 MET A N 1
ATOM 613 C CA . MET A 1 86 ? 5.994 -4.209 -16.709 1.00 90.75 86 MET A CA 1
ATOM 614 C C . MET A 1 86 ? 4.681 -4.313 -15.933 1.00 90.75 86 MET A C 1
ATOM 616 O O . MET A 1 86 ? 4.161 -5.411 -15.728 1.00 90.75 86 MET A O 1
ATOM 620 N N . LEU A 1 87 ? 4.168 -3.178 -15.471 1.00 87.69 87 LEU A N 1
ATOM 621 C CA . LEU A 1 87 ? 2.909 -3.067 -14.750 1.00 87.69 87 LEU A CA 1
ATOM 622 C C . LEU A 1 87 ? 1.829 -2.496 -15.668 1.00 87.69 87 LEU A C 1
ATOM 624 O O . LEU A 1 87 ? 2.034 -1.472 -16.324 1.00 87.69 87 LEU A O 1
ATOM 628 N N . ASP A 1 88 ? 0.660 -3.131 -15.673 1.00 83.19 88 ASP A N 1
ATOM 629 C CA . ASP A 1 88 ? -0.476 -2.678 -16.473 1.00 83.19 88 ASP A CA 1
ATOM 630 C C . ASP A 1 88 ? -0.838 -1.220 -16.143 1.00 83.19 88 ASP A C 1
ATOM 632 O O . ASP A 1 88 ? -1.002 -0.853 -14.976 1.00 83.19 88 ASP A O 1
ATOM 636 N N . ASN A 1 89 ? -0.995 -0.398 -17.187 1.00 81.50 89 ASN A N 1
ATOM 637 C CA . ASN A 1 89 ? -1.313 1.039 -17.131 1.00 81.50 89 ASN A CA 1
ATOM 638 C C . ASN A 1 89 ? -0.249 1.945 -16.486 1.00 81.50 89 ASN A C 1
ATOM 640 O O . ASN A 1 89 ? -0.510 3.133 -16.301 1.00 81.50 89 ASN A O 1
ATOM 644 N N . TRP A 1 90 ? 0.923 1.414 -16.136 1.00 84.00 90 TRP A N 1
ATOM 645 C CA . TRP A 1 90 ? 2.023 2.205 -15.573 1.00 84.00 90 TRP A CA 1
ATOM 646 C C . TRP A 1 90 ? 3.322 2.063 -16.365 1.00 84.00 90 TRP A C 1
ATOM 648 O O . TRP A 1 90 ? 4.099 3.010 -16.432 1.00 84.00 90 TRP A O 1
ATOM 658 N N . GLY A 1 91 ? 3.549 0.899 -16.977 1.00 88.12 91 GLY A N 1
ATOM 659 C CA . GLY A 1 91 ? 4.787 0.601 -17.684 1.00 88.12 91 GLY A CA 1
ATOM 660 C C . GLY A 1 91 ? 5.846 -0.043 -16.785 1.00 88.12 91 GLY A C 1
ATOM 661 O O . GLY A 1 91 ? 5.520 -0.731 -15.816 1.00 88.12 91 GLY A O 1
ATOM 662 N N . SER A 1 92 ? 7.123 0.136 -17.112 1.00 90.12 92 SER A N 1
ATOM 663 C CA . SER A 1 92 ? 8.252 -0.442 -16.389 1.00 90.12 92 SER A CA 1
ATOM 664 C C . SER A 1 92 ? 8.394 0.188 -15.008 1.00 90.12 92 SER A C 1
ATOM 666 O O . SER A 1 92 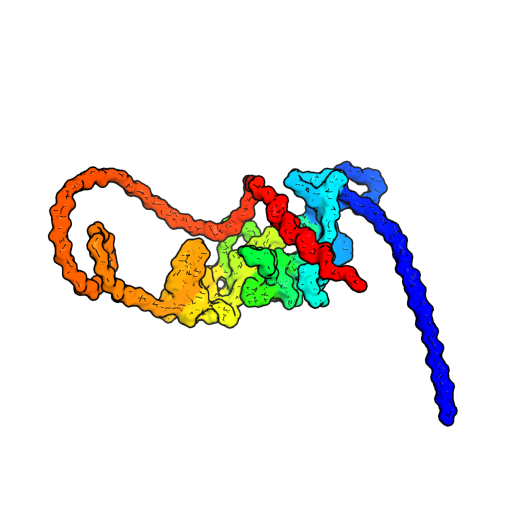? 8.605 1.396 -14.877 1.00 90.12 92 SER A O 1
ATOM 668 N N . TRP A 1 93 ? 8.324 -0.634 -13.968 1.00 91.56 93 TRP A N 1
ATOM 669 C CA . TRP A 1 93 ? 8.494 -0.194 -12.590 1.00 91.56 93 TRP A CA 1
ATOM 670 C C . TRP A 1 93 ? 9.106 -1.289 -11.718 1.00 91.56 93 TRP A C 1
ATOM 672 O O . TRP A 1 93 ? 9.224 -2.444 -12.121 1.00 91.56 93 TRP A O 1
ATOM 682 N N . CYS A 1 94 ? 9.496 -0.934 -10.496 1.00 92.19 94 CYS A N 1
ATOM 683 C CA . CYS A 1 94 ? 10.058 -1.886 -9.548 1.00 92.19 94 CYS A CA 1
ATOM 684 C C . CYS A 1 94 ? 8.961 -2.676 -8.821 1.00 92.19 94 CYS A C 1
ATOM 686 O O . CYS A 1 94 ? 8.100 -2.099 -8.149 1.00 92.19 94 CYS A O 1
ATOM 688 N N . ALA A 1 95 ? 9.036 -4.003 -8.925 1.00 92.94 95 ALA A N 1
ATOM 689 C CA . ALA A 1 95 ? 8.214 -4.965 -8.203 1.00 92.94 95 ALA A CA 1
ATOM 690 C C . ALA A 1 95 ? 9.029 -5.676 -7.112 1.00 92.94 95 ALA A C 1
ATOM 692 O O . ALA A 1 95 ? 10.208 -5.986 -7.284 1.00 92.94 95 ALA A O 1
ATOM 693 N N . PHE A 1 96 ? 8.392 -5.939 -5.977 1.00 92.94 96 PHE A N 1
ATOM 694 C CA . PHE A 1 96 ? 9.020 -6.420 -4.752 1.00 92.94 96 PHE A CA 1
ATOM 695 C C . PHE A 1 96 ? 8.458 -7.789 -4.348 1.00 92.94 96 PHE A C 1
ATOM 697 O O . PHE A 1 96 ? 7.237 -7.944 -4.268 1.00 92.94 96 PHE A O 1
ATOM 704 N N . PRO A 1 97 ? 9.307 -8.795 -4.073 1.00 92.75 97 PRO A N 1
ATOM 705 C CA . PRO A 1 97 ? 8.840 -10.140 -3.760 1.00 92.75 97 PRO A CA 1
ATOM 706 C C . PRO A 1 97 ? 8.117 -10.217 -2.411 1.00 92.75 97 PRO A C 1
ATOM 708 O O . PRO A 1 97 ? 8.156 -9.318 -1.575 1.00 92.75 97 PRO A O 1
ATOM 711 N N . GLN A 1 98 ? 7.456 -11.343 -2.151 1.00 94.31 98 GLN A N 1
ATOM 712 C CA . GLN A 1 98 ? 6.830 -11.575 -0.851 1.00 94.31 98 GLN A CA 1
ATOM 713 C C . GLN A 1 98 ? 7.845 -11.425 0.300 1.00 94.31 98 GLN A C 1
ATOM 715 O O . GLN A 1 98 ? 8.943 -11.980 0.269 1.00 94.31 98 GLN A O 1
ATOM 720 N N . GLY A 1 99 ? 7.443 -10.712 1.350 1.00 92.56 99 GLY A N 1
ATOM 721 C CA . GLY A 1 99 ? 8.215 -10.480 2.568 1.00 92.56 99 GLY A CA 1
ATOM 722 C C . GLY A 1 99 ? 9.120 -9.247 2.541 1.00 92.56 99 GLY A C 1
ATOM 723 O O . GLY A 1 99 ? 9.657 -8.893 3.596 1.00 92.56 99 GLY A O 1
ATOM 724 N N . THR A 1 100 ? 9.279 -8.576 1.397 1.00 92.25 100 THR A N 1
ATOM 725 C CA . THR A 1 100 ? 10.045 -7.321 1.295 1.00 92.25 100 THR A CA 1
ATOM 726 C C . THR A 1 100 ? 9.164 -6.098 1.512 1.00 92.25 100 THR A C 1
ATOM 728 O O . THR A 1 100 ? 7.939 -6.194 1.459 1.00 92.25 100 THR A O 1
ATOM 731 N N . GLY A 1 101 ? 9.790 -4.951 1.783 1.00 90.44 101 GLY A N 1
ATOM 732 C CA . GLY A 1 101 ? 9.083 -3.687 1.967 1.00 90.44 101 GLY A CA 1
ATOM 733 C C . GLY A 1 101 ? 8.343 -3.258 0.698 1.00 90.44 101 GLY A C 1
ATOM 734 O O . GLY A 1 101 ? 8.900 -3.331 -0.391 1.00 90.44 101 GLY A O 1
ATOM 735 N N . CYS A 1 102 ? 7.097 -2.822 0.847 1.00 91.25 102 CYS A N 1
ATOM 736 C CA . CYS A 1 102 ? 6.260 -2.275 -0.224 1.00 91.25 102 CYS A CA 1
ATOM 737 C C . CYS A 1 102 ? 5.757 -0.865 0.082 1.00 91.25 102 CYS A C 1
ATOM 739 O O . CYS A 1 102 ? 5.193 -0.228 -0.798 1.00 91.25 102 CYS A O 1
ATOM 741 N N . ALA A 1 103 ? 5.943 -0.386 1.314 1.00 89.12 103 ALA A N 1
ATOM 742 C CA . ALA A 1 103 ? 5.563 0.946 1.751 1.00 89.12 103 ALA A CA 1
ATOM 743 C C . ALA A 1 103 ? 6.769 1.623 2.406 1.00 89.12 103 ALA A C 1
ATOM 745 O O . ALA A 1 103 ? 7.351 1.088 3.351 1.00 89.12 103 ALA A O 1
ATOM 746 N N . PHE A 1 104 ? 7.128 2.805 1.916 1.00 84.31 104 PHE A N 1
ATOM 747 C CA . PHE A 1 104 ? 8.281 3.567 2.389 1.00 84.31 104 PHE A CA 1
ATOM 748 C C . PHE A 1 104 ? 7.851 4.983 2.748 1.00 84.31 104 PHE A C 1
ATOM 750 O O . PHE A 1 104 ? 7.103 5.623 2.010 1.00 84.31 104 PHE A O 1
ATOM 757 N N . SER A 1 105 ? 8.329 5.483 3.886 1.00 81.31 105 SER A N 1
ATOM 758 C CA . SER A 1 105 ? 8.065 6.861 4.295 1.00 81.31 105 SER A CA 1
ATOM 759 C C . SER A 1 105 ? 8.997 7.803 3.531 1.00 81.31 105 SER A C 1
ATOM 761 O O . SER A 1 105 ? 10.208 7.794 3.744 1.00 81.31 105 SER A O 1
ATOM 763 N N . GLY A 1 106 ? 8.428 8.608 2.633 1.00 68.44 106 GLY A N 1
ATOM 764 C CA . GLY A 1 106 ? 9.124 9.616 1.828 1.00 68.44 106 GLY A CA 1
ATOM 765 C C . GLY A 1 106 ? 9.052 11.026 2.425 1.00 68.44 106 GLY A C 1
ATOM 766 O O . GLY A 1 106 ? 9.077 12.004 1.684 1.00 68.44 106 GLY A O 1
ATOM 767 N N . GLY A 1 107 ? 8.912 11.155 3.748 1.00 77.62 107 GLY A N 1
ATOM 768 C CA . GLY A 1 107 ? 8.639 12.434 4.411 1.00 77.62 107 GLY A CA 1
ATOM 769 C C . GLY A 1 107 ? 7.150 12.608 4.711 1.00 77.62 107 GLY A C 1
ATOM 770 O O . GLY A 1 107 ? 6.620 11.900 5.562 1.00 77.62 107 GLY A O 1
ATOM 771 N N . GLU A 1 108 ? 6.483 13.561 4.050 1.00 77.69 108 GLU A N 1
ATOM 772 C CA . GLU A 1 108 ? 5.058 13.871 4.287 1.00 77.69 108 GLU A CA 1
ATOM 773 C C . GLU A 1 108 ? 4.090 12.848 3.666 1.00 77.69 108 GLU A C 1
ATOM 775 O O . GLU A 1 108 ? 2.912 12.825 4.020 1.00 77.69 108 GLU A O 1
ATOM 780 N N . SER A 1 109 ? 4.571 11.991 2.761 1.00 77.75 109 SER A N 1
ATOM 781 C CA . SER A 1 109 ? 3.774 10.965 2.090 1.00 77.75 109 SER A CA 1
ATOM 782 C C . SER A 1 109 ? 4.441 9.589 2.144 1.00 77.75 109 SER A C 1
ATOM 784 O O . SER A 1 109 ? 5.663 9.456 2.257 1.00 77.75 109 SER A O 1
ATOM 786 N N . ASN A 1 110 ? 3.612 8.547 2.069 1.00 81.31 110 ASN A N 1
ATOM 787 C CA . ASN A 1 110 ? 4.074 7.180 1.865 1.00 81.31 110 ASN A CA 1
ATOM 788 C C . ASN A 1 110 ? 4.169 6.896 0.364 1.00 81.31 110 ASN A C 1
ATOM 790 O O . ASN A 1 110 ? 3.269 7.253 -0.397 1.00 81.31 110 ASN A O 1
ATOM 794 N N . ILE A 1 111 ? 5.248 6.236 -0.045 1.00 85.56 111 ILE A N 1
ATOM 795 C CA . ILE A 1 111 ? 5.445 5.719 -1.397 1.00 85.56 111 ILE A CA 1
ATOM 796 C C . ILE A 1 111 ? 5.181 4.219 -1.351 1.00 85.56 111 ILE A C 1
ATOM 798 O O . ILE A 1 111 ? 5.743 3.517 -0.506 1.00 85.56 111 ILE A O 1
ATOM 802 N N . TYR A 1 112 ? 4.334 3.740 -2.258 1.00 89.38 112 TYR A N 1
ATOM 803 C CA . TYR A 1 112 ? 3.988 2.329 -2.373 1.00 89.38 112 TYR A CA 1
ATOM 804 C C . TYR A 1 112 ? 4.589 1.734 -3.642 1.00 89.38 112 TYR A C 1
ATOM 806 O O . TYR A 1 112 ? 4.580 2.374 -4.692 1.00 89.38 112 TYR A O 1
ATOM 814 N N . PHE A 1 113 ? 5.088 0.506 -3.548 1.00 90.69 113 PHE A N 1
ATOM 815 C CA . PHE A 1 113 ? 5.626 -0.251 -4.675 1.00 90.69 113 PHE A CA 1
ATOM 816 C C . PHE A 1 113 ? 4.815 -1.518 -4.912 1.00 90.69 113 PHE A C 1
ATOM 818 O O . PHE A 1 113 ? 4.154 -2.032 -4.006 1.00 90.69 113 PHE A O 1
ATOM 825 N N . ALA A 1 114 ? 4.868 -2.018 -6.145 1.00 92.12 114 ALA A N 1
ATOM 826 C CA . ALA A 1 114 ? 4.162 -3.228 -6.518 1.00 92.12 114 ALA A CA 1
ATOM 827 C C . ALA A 1 114 ? 4.756 -4.444 -5.801 1.00 92.12 114 ALA A C 1
ATOM 829 O O . ALA A 1 114 ? 5.968 -4.628 -5.778 1.00 92.12 114 ALA A O 1
ATOM 830 N N . CYS A 1 115 ? 3.905 -5.306 -5.261 1.00 94.12 115 CYS A N 1
ATOM 831 C CA . CYS A 1 115 ? 4.278 -6.620 -4.766 1.00 94.12 115 CYS A CA 1
ATOM 832 C C . CYS A 1 115 ? 4.177 -7.651 -5.890 1.00 94.12 115 CYS A C 1
ATOM 834 O O . CYS A 1 115 ? 3.117 -7.839 -6.488 1.00 94.12 115 CYS A O 1
ATOM 836 N N . GLY A 1 116 ? 5.270 -8.329 -6.200 1.00 92.62 116 GLY A N 1
ATOM 837 C CA . GLY A 1 116 ? 5.357 -9.197 -7.360 1.00 92.62 116 GLY A CA 1
ATOM 838 C C . GLY A 1 116 ? 6.768 -9.691 -7.618 1.00 92.62 116 GLY A C 1
ATOM 839 O O . GLY A 1 116 ? 7.602 -9.750 -6.718 1.00 92.62 116 GLY A O 1
ATOM 840 N N . ASP A 1 117 ? 7.023 -10.064 -8.858 1.00 89.25 117 ASP A N 1
ATOM 841 C CA . ASP A 1 117 ? 8.337 -10.491 -9.319 1.00 89.25 117 ASP A CA 1
ATOM 842 C C . ASP A 1 117 ? 8.627 -9.898 -10.704 1.00 89.25 117 ASP A C 1
ATOM 844 O O . ASP A 1 117 ? 7.964 -8.956 -11.140 1.00 89.25 117 ASP A O 1
ATOM 848 N N . ALA A 1 118 ? 9.627 -10.435 -11.404 1.00 85.12 118 ALA A N 1
ATOM 849 C CA . ALA A 1 118 ? 10.005 -9.971 -12.736 1.00 85.12 118 ALA A CA 1
ATOM 850 C C . ALA A 1 118 ? 8.881 -10.123 -13.784 1.00 85.12 118 ALA A C 1
ATOM 852 O O . ALA A 1 118 ? 8.974 -9.550 -14.866 1.00 85.12 118 ALA A O 1
ATOM 853 N N . ASN A 1 119 ? 7.822 -10.884 -13.485 1.00 86.12 119 ASN A N 1
ATOM 854 C CA . ASN A 1 119 ? 6.655 -11.044 -14.351 1.00 86.12 119 ASN A CA 1
ATOM 855 C C . ASN A 1 119 ? 5.554 -10.003 -14.086 1.00 86.12 119 ASN A C 1
ATOM 857 O O . ASN A 1 119 ? 4.518 -10.065 -14.744 1.00 86.12 119 ASN A O 1
ATOM 861 N N . GLY A 1 120 ? 5.738 -9.079 -13.138 1.00 84.56 120 GLY A N 1
ATOM 862 C CA . GLY A 1 120 ? 4.752 -8.046 -12.807 1.00 84.56 120 GLY A CA 1
ATOM 863 C C . GLY A 1 120 ? 4.203 -8.158 -11.392 1.00 84.56 120 GLY A C 1
ATOM 864 O O . GLY A 1 120 ? 4.682 -8.932 -10.559 1.00 84.56 120 GLY A O 1
ATOM 865 N N . ALA A 1 121 ? 3.168 -7.360 -11.122 1.00 85.06 121 ALA A N 1
ATOM 866 C CA . ALA A 1 121 ? 2.409 -7.453 -9.884 1.00 85.06 121 ALA A CA 1
ATOM 867 C C . ALA A 1 121 ? 1.750 -8.836 -9.778 1.00 85.06 121 ALA A C 1
ATOM 869 O O . ALA A 1 121 ? 1.021 -9.278 -10.669 1.00 85.06 121 ALA A O 1
ATOM 870 N N . ALA A 1 122 ? 1.993 -9.526 -8.668 1.00 88.06 122 ALA A N 1
ATOM 871 C CA . ALA A 1 122 ? 1.411 -10.837 -8.439 1.00 88.06 122 ALA A CA 1
ATOM 872 C C . ALA A 1 122 ? 0.011 -10.677 -7.833 1.00 88.06 122 ALA A C 1
ATOM 874 O O . ALA A 1 122 ? -0.149 -10.099 -6.759 1.00 88.06 122 ALA A O 1
ATOM 875 N N . SER A 1 123 ? -1.006 -11.228 -8.500 1.00 87.56 123 SER A N 1
ATOM 876 C CA . SER A 1 123 ? -2.412 -11.152 -8.057 1.00 87.56 123 SER A CA 1
ATOM 877 C C . SER A 1 123 ? -2.690 -11.834 -6.711 1.00 87.56 123 SER A C 1
ATOM 879 O O . SER A 1 123 ? -3.725 -11.591 -6.098 1.00 87.56 123 SER A O 1
ATOM 881 N N . ASN A 1 124 ? -1.775 -12.689 -6.252 1.00 89.31 124 ASN A N 1
ATOM 882 C CA . ASN A 1 124 ? -1.819 -13.348 -4.951 1.00 89.31 124 ASN A CA 1
ATOM 883 C C . ASN A 1 124 ? -0.974 -12.633 -3.877 1.00 89.31 124 ASN A C 1
ATOM 885 O O . ASN A 1 124 ? -0.716 -13.228 -2.824 1.00 89.31 124 ASN A O 1
ATOM 889 N N . LEU A 1 125 ? -0.500 -11.413 -4.150 1.00 93.81 125 LEU A N 1
ATOM 890 C CA . LEU A 1 125 ? 0.211 -10.559 -3.204 1.00 93.81 125 LEU A CA 1
ATOM 891 C C . LEU A 1 125 ? -0.494 -9.205 -3.058 1.00 93.81 125 LEU A C 1
ATOM 893 O O . LEU A 1 125 ? -1.006 -8.639 -4.025 1.00 93.81 125 LEU A O 1
ATOM 897 N N . TYR A 1 126 ? -0.440 -8.649 -1.853 1.00 94.50 126 TYR A N 1
ATOM 898 C CA . TYR A 1 126 ? -0.885 -7.290 -1.547 1.00 94.50 126 TYR A CA 1
ATOM 899 C C . TYR A 1 126 ? 0.179 -6.561 -0.723 1.00 94.50 126 TYR A C 1
ATOM 901 O O . TYR A 1 126 ? 1.038 -7.190 -0.096 1.00 94.50 126 TYR A O 1
ATOM 909 N N . CYS A 1 127 ? 0.114 -5.229 -0.707 1.00 94.69 127 CYS A N 1
ATOM 910 C CA . CYS A 1 127 ? 0.948 -4.435 0.189 1.00 94.69 127 CYS A CA 1
ATOM 911 C C . CYS A 1 127 ? 0.261 -4.292 1.554 1.00 94.69 127 CYS A C 1
ATOM 913 O O . CYS A 1 127 ? -0.795 -3.660 1.669 1.00 94.69 127 CYS A O 1
ATOM 915 N N . SER A 1 128 ? 0.841 -4.905 2.586 1.00 94.88 128 SER A N 1
ATOM 916 C CA . SER A 1 128 ? 0.339 -4.834 3.957 1.00 94.88 128 SER A CA 1
ATOM 917 C C . SER A 1 128 ? 0.724 -3.502 4.580 1.00 94.88 128 SER A C 1
ATOM 919 O O . SER A 1 128 ? 1.896 -3.234 4.838 1.00 94.88 128 SER A O 1
ATOM 921 N N . LEU A 1 129 ? -0.270 -2.661 4.842 1.00 93.31 129 LEU A N 1
ATOM 922 C CA . LEU A 1 129 ? -0.092 -1.347 5.455 1.00 93.31 129 LEU A CA 1
ATOM 923 C C . LEU A 1 129 ? 0.262 -1.447 6.944 1.00 93.31 129 LEU A C 1
ATOM 925 O O . LEU A 1 129 ? 0.841 -0.514 7.486 1.00 93.31 129 LEU A O 1
ATOM 929 N N . SER A 1 130 ? -0.030 -2.585 7.583 1.00 91.75 130 SER A N 1
ATOM 930 C CA . SER A 1 130 ? 0.327 -2.860 8.981 1.00 91.75 130 SER A CA 1
ATOM 931 C C . SER A 1 130 ? 1.795 -3.262 9.160 1.00 91.75 130 SER A C 1
ATOM 933 O O . SER A 1 130 ? 2.399 -2.975 10.188 1.00 91.75 130 SER A O 1
ATOM 935 N N . THR A 1 131 ? 2.386 -3.968 8.190 1.00 92.50 131 THR A N 1
ATOM 936 C CA . THR A 1 131 ? 3.789 -4.423 8.278 1.00 92.50 131 THR A CA 1
ATOM 937 C C . THR A 1 131 ? 4.724 -3.663 7.344 1.00 92.50 131 THR A C 1
ATOM 939 O O . THR A 1 131 ? 5.945 -3.776 7.474 1.00 92.50 131 THR A O 1
ATOM 942 N N . GLY A 1 132 ? 4.162 -2.902 6.403 1.00 92.06 132 GLY A N 1
ATOM 943 C CA . GLY A 1 132 ? 4.871 -2.250 5.311 1.00 92.06 132 GLY A CA 1
ATOM 944 C C . GLY A 1 132 ? 5.443 -3.231 4.290 1.00 92.06 132 GLY A C 1
ATOM 945 O O . GLY A 1 132 ? 6.358 -2.851 3.562 1.00 92.06 132 GLY A O 1
ATOM 946 N N . LYS A 1 133 ? 4.978 -4.490 4.253 1.00 93.75 133 LYS A N 1
ATOM 947 C CA . LYS A 1 133 ? 5.571 -5.573 3.451 1.00 93.75 133 LYS A CA 1
ATOM 948 C C . LYS A 1 133 ? 4.598 -6.209 2.467 1.00 93.75 133 LYS A C 1
ATOM 950 O O . LYS A 1 133 ? 3.389 -6.216 2.677 1.00 93.75 133 LYS A O 1
ATOM 955 N N . CYS A 1 134 ? 5.156 -6.813 1.425 1.00 94.75 134 CYS A N 1
ATOM 956 C CA . CYS A 1 134 ? 4.425 -7.669 0.504 1.00 94.75 134 CYS A CA 1
ATOM 957 C C . CYS A 1 134 ? 4.008 -8.970 1.183 1.00 94.75 134 CYS A C 1
ATOM 959 O O . CYS A 1 134 ? 4.854 -9.774 1.580 1.00 94.75 134 CYS A O 1
ATOM 961 N N . GLU A 1 135 ? 2.710 -9.210 1.292 1.00 94.94 135 GLU A N 1
ATOM 962 C CA . GLU A 1 135 ? 2.151 -10.389 1.949 1.00 94.94 135 GLU A CA 1
ATOM 963 C C . GLU A 1 135 ? 1.247 -11.163 0.993 1.00 94.94 135 GLU A C 1
ATOM 965 O O . GLU A 1 135 ? 0.727 -10.620 0.021 1.00 94.94 135 GLU A O 1
ATOM 970 N N . SER A 1 136 ? 1.098 -12.463 1.244 1.00 94.00 136 SER A N 1
ATOM 971 C CA . SER A 1 136 ? 0.227 -13.317 0.442 1.00 94.00 136 SER A CA 1
ATOM 972 C C . SER A 1 136 ? -1.238 -13.061 0.773 1.00 94.00 136 SER A C 1
ATOM 974 O O . SER A 1 136 ? -1.624 -13.175 1.935 1.00 94.00 136 SER A O 1
ATOM 976 N N . GLY A 1 137 ? -2.049 -12.814 -0.248 1.00 86.25 137 GLY A N 1
ATOM 977 C CA . GLY A 1 137 ? -3.495 -12.641 -0.150 1.00 86.25 137 GLY A CA 1
ATOM 978 C C . GLY A 1 137 ? -4.120 -12.643 -1.541 1.00 86.25 137 GLY A C 1
ATOM 979 O O . GLY A 1 137 ? -3.478 -12.294 -2.521 1.00 86.25 137 GLY A O 1
ATOM 980 N N . THR A 1 138 ? -5.363 -13.078 -1.644 1.00 72.00 138 THR A N 1
ATOM 981 C CA . THR A 1 138 ? -6.142 -13.183 -2.885 1.00 72.00 138 THR A CA 1
ATOM 982 C C . THR A 1 138 ? -7.027 -11.965 -3.138 1.00 72.00 138 THR A C 1
ATOM 984 O O . THR A 1 138 ? -7.995 -12.054 -3.894 1.00 72.00 138 THR A O 1
ATOM 987 N N . GLY A 1 139 ? -6.690 -10.824 -2.534 1.00 65.50 139 GLY A N 1
ATOM 988 C CA . GLY A 1 139 ? -7.396 -9.561 -2.673 1.00 65.50 139 GLY A CA 1
ATOM 989 C C . GLY A 1 139 ? -7.376 -9.070 -4.114 1.00 65.50 139 GLY A C 1
ATOM 990 O O . GLY A 1 139 ? -6.535 -8.262 -4.499 1.00 65.50 139 GLY A O 1
ATOM 991 N N . THR A 1 140 ? -8.320 -9.545 -4.924 1.00 68.75 140 THR A N 1
ATOM 992 C CA . THR A 1 140 ? -8.558 -9.001 -6.255 1.00 68.75 140 THR A CA 1
ATOM 993 C C . THR A 1 140 ? -9.036 -7.574 -6.082 1.00 68.75 140 THR A C 1
ATOM 995 O O . THR A 1 140 ? -10.105 -7.333 -5.514 1.00 68.75 140 THR A O 1
ATOM 998 N N . CYS A 1 141 ? -8.251 -6.628 -6.575 1.00 75.25 141 CYS A N 1
ATOM 999 C CA . CYS A 1 141 ? -8.611 -5.229 -6.553 1.00 75.25 141 CYS A CA 1
ATOM 1000 C C . CYS A 1 141 ? -9.001 -4.812 -7.963 1.00 75.25 141 CYS A C 1
ATOM 1002 O O . CYS A 1 141 ? -8.193 -4.877 -8.881 1.00 75.25 141 CYS A O 1
ATOM 1004 N N . THR A 1 142 ? -10.260 -4.428 -8.159 1.00 74.88 142 THR A N 1
ATOM 1005 C CA . THR A 1 142 ? -10.665 -3.748 -9.392 1.00 74.88 142 THR A CA 1
ATOM 1006 C C . THR A 1 142 ? -10.636 -2.254 -9.102 1.00 74.88 142 THR A C 1
ATOM 1008 O O . THR A 1 142 ? -11.451 -1.807 -8.286 1.00 74.88 142 THR A O 1
ATOM 1011 N N . PRO A 1 143 ? -9.717 -1.483 -9.715 1.00 74.69 143 PRO A N 1
ATOM 1012 C CA . PRO A 1 143 ? -9.714 -0.036 -9.578 1.00 74.69 143 PRO A CA 1
ATOM 1013 C C . PRO A 1 143 ? -11.105 0.509 -9.911 1.00 74.69 143 PRO A C 1
ATOM 1015 O O . PRO A 1 143 ? -11.645 0.260 -10.989 1.00 74.69 143 PRO A O 1
ATOM 1018 N N . SER A 1 144 ? -11.727 1.196 -8.958 1.00 77.75 144 SER A N 1
ATOM 1019 C CA . SER A 1 144 ? -13.001 1.875 -9.173 1.00 77.75 144 SER A CA 1
ATOM 1020 C C . SER A 1 144 ? -13.064 3.118 -8.300 1.00 77.75 144 SER A C 1
ATOM 1022 O O . SER A 1 144 ? -12.567 3.117 -7.174 1.00 77.75 144 SER A O 1
ATOM 1024 N N . GLU A 1 145 ? -13.711 4.167 -8.806 1.00 75.69 145 GLU A N 1
ATOM 1025 C CA . GLU A 1 145 ? -13.899 5.431 -8.078 1.00 75.69 145 GLU A CA 1
ATOM 1026 C C . GLU A 1 145 ? -14.687 5.253 -6.771 1.00 75.69 145 GLU A C 1
ATOM 1028 O O . GLU A 1 145 ? -14.605 6.083 -5.872 1.00 75.69 145 GLU A O 1
ATOM 1033 N N . ASN A 1 146 ? -15.425 4.146 -6.653 1.00 80.44 146 ASN A N 1
ATOM 1034 C CA . ASN A 1 146 ? -16.252 3.806 -5.502 1.00 80.44 146 ASN A CA 1
ATOM 1035 C C . ASN A 1 146 ? -15.778 2.521 -4.818 1.00 80.44 146 ASN A C 1
ATOM 1037 O O . ASN A 1 146 ? -16.613 1.758 -4.322 1.00 80.44 146 ASN A O 1
ATOM 1041 N N . TYR A 1 147 ? -14.467 2.255 -4.824 1.00 82.44 147 TYR A N 1
ATOM 1042 C CA . TYR A 1 147 ? -13.919 1.051 -4.208 1.00 82.44 147 TYR A CA 1
ATOM 1043 C C . TYR A 1 147 ? -14.415 0.919 -2.764 1.00 82.44 147 TYR A C 1
ATOM 1045 O O . TYR A 1 147 ? -14.187 1.789 -1.926 1.00 82.44 147 TYR A O 1
ATOM 1053 N N . GLN A 1 148 ? -15.137 -0.168 -2.498 1.00 89.25 148 GLN A N 1
ATOM 1054 C CA . GLN A 1 148 ? -15.600 -0.513 -1.163 1.00 89.25 148 GLN A CA 1
ATOM 1055 C C . GLN A 1 148 ? -14.613 -1.507 -0.566 1.00 89.25 148 GLN A C 1
ATOM 1057 O O . GLN A 1 148 ? -14.377 -2.548 -1.191 1.00 89.25 148 GLN A O 1
ATOM 1062 N N . PRO A 1 149 ? -14.064 -1.236 0.629 1.00 92.19 149 PRO A N 1
ATOM 1063 C CA . PRO A 1 149 ? -13.189 -2.186 1.278 1.00 92.19 149 PRO A CA 1
ATOM 1064 C C . PRO A 1 149 ? -13.843 -3.553 1.456 1.00 92.19 149 PRO A C 1
ATOM 1066 O O . PRO A 1 149 ? -15.045 -3.675 1.707 1.00 92.19 149 PRO A O 1
ATOM 1069 N N . THR A 1 150 ? -13.041 -4.602 1.331 1.00 93.31 150 THR A N 1
ATOM 1070 C CA . THR A 1 150 ? -13.496 -5.991 1.481 1.00 93.31 150 THR A CA 1
ATOM 1071 C C . THR A 1 150 ? -12.666 -6.711 2.530 1.00 93.31 150 THR A C 1
ATOM 1073 O O . THR A 1 150 ? -11.565 -6.284 2.866 1.00 93.31 150 THR A O 1
ATOM 1076 N N . CYS A 1 151 ? -13.210 -7.790 3.091 1.00 94.31 151 CYS A N 1
ATOM 1077 C CA . CYS A 1 151 ? -12.489 -8.612 4.056 1.00 94.31 151 CYS A CA 1
ATOM 1078 C C . CYS A 1 151 ? -12.011 -9.899 3.401 1.00 94.31 151 CYS A C 1
ATOM 1080 O O . CYS A 1 151 ? -12.823 -10.673 2.892 1.00 94.31 151 CYS A O 1
ATOM 1082 N N . GLU A 1 152 ? -10.715 -10.159 3.506 1.00 93.19 152 GLU A N 1
ATOM 1083 C CA . GLU A 1 152 ? -10.114 -11.449 3.210 1.00 93.19 152 GLU A CA 1
ATOM 1084 C C . GLU A 1 152 ? -9.566 -12.053 4.506 1.00 93.19 152 GLU A C 1
ATOM 1086 O O . GLU A 1 152 ? -8.495 -11.696 5.000 1.00 93.19 152 GLU A O 1
ATOM 1091 N N . GLY A 1 153 ? -10.350 -12.945 5.115 1.00 94.56 153 GLY A N 1
ATOM 1092 C CA . GLY A 1 153 ? -10.060 -13.423 6.465 1.00 94.56 153 GLY A CA 1
ATOM 1093 C C . GLY A 1 153 ? -10.043 -12.258 7.460 1.00 94.56 153 GLY A C 1
ATOM 1094 O O . GLY A 1 153 ? -11.061 -11.599 7.658 1.00 94.56 153 GLY A O 1
ATOM 1095 N N . ASN A 1 154 ? -8.884 -12.005 8.070 1.00 96.50 154 ASN A N 1
ATOM 1096 C CA . ASN A 1 154 ? -8.679 -10.899 9.013 1.00 96.50 154 ASN A CA 1
ATOM 1097 C C . ASN A 1 154 ? -8.085 -9.640 8.370 1.00 96.50 154 ASN A C 1
ATOM 1099 O O . ASN A 1 154 ? -7.859 -8.659 9.075 1.00 96.50 154 ASN A O 1
ATOM 1103 N N . VAL A 1 155 ? -7.836 -9.648 7.061 1.00 95.38 155 VAL A N 1
ATOM 1104 C CA . VAL A 1 155 ? -7.239 -8.512 6.360 1.00 95.38 155 VAL A CA 1
ATOM 1105 C C . VAL A 1 155 ? -8.336 -7.705 5.675 1.00 95.38 155 VAL A C 1
ATOM 1107 O O . VAL A 1 155 ? -9.127 -8.241 4.900 1.00 95.38 155 VAL A O 1
ATOM 1110 N N . MET A 1 156 ? -8.388 -6.408 5.962 1.00 95.25 156 MET A N 1
ATOM 1111 C CA . MET A 1 156 ? -9.243 -5.450 5.269 1.00 95.25 156 MET A CA 1
ATOM 1112 C C . MET A 1 156 ? -8.505 -4.916 4.043 1.00 95.25 156 MET A C 1
ATOM 1114 O O . MET A 1 156 ? -7.553 -4.156 4.196 1.00 95.25 156 MET A O 1
ATOM 1118 N N . MET A 1 157 ? -8.950 -5.275 2.841 1.00 94.50 157 MET A N 1
ATOM 1119 C CA . MET A 1 157 ? -8.459 -4.698 1.587 1.00 94.50 157 MET A CA 1
ATOM 1120 C C . MET A 1 157 ? -9.073 -3.312 1.430 1.00 94.50 157 MET A C 1
ATOM 1122 O O . MET A 1 157 ? -10.273 -3.195 1.206 1.00 94.50 157 MET A O 1
ATOM 1126 N N . ALA A 1 158 ? -8.268 -2.272 1.634 1.00 90.19 158 ALA A N 1
ATOM 1127 C CA . ALA A 1 158 ? -8.723 -0.897 1.813 1.00 90.19 158 ALA A CA 1
ATOM 1128 C C . ALA A 1 158 ? -8.706 -0.076 0.520 1.00 90.19 158 ALA A C 1
ATOM 1130 O O . ALA A 1 158 ? -9.487 0.861 0.383 1.00 90.19 158 ALA A O 1
ATOM 1131 N N . SER A 1 159 ? -7.817 -0.401 -0.421 1.00 89.69 159 SER A N 1
ATOM 1132 C CA . SER A 1 159 ? -7.662 0.369 -1.657 1.00 89.69 159 SER A CA 1
ATOM 1133 C C . SER A 1 159 ? -7.003 -0.447 -2.768 1.00 89.69 159 SER A C 1
ATOM 1135 O O . SER A 1 159 ? -6.358 -1.464 -2.498 1.00 89.69 159 SER A O 1
ATOM 1137 N N . CYS A 1 160 ? -7.147 0.034 -4.006 1.00 89.81 160 CYS A N 1
ATOM 1138 C CA . CYS A 1 160 ? -6.450 -0.469 -5.183 1.00 89.81 160 CYS A CA 1
ATOM 1139 C C . CYS A 1 160 ? -5.376 0.516 -5.623 1.00 89.81 160 CYS A C 1
ATOM 1141 O O . CYS A 1 160 ? -5.650 1.692 -5.860 1.00 89.81 160 CYS A O 1
ATOM 1143 N N . LEU A 1 161 ? -4.169 0.005 -5.802 1.00 86.94 161 LEU A N 1
ATOM 1144 C CA . LEU A 1 161 ? -3.097 0.711 -6.480 1.00 86.94 161 LEU A CA 1
ATOM 1145 C C . LEU A 1 161 ? -3.397 0.794 -7.988 1.00 86.94 161 LEU A C 1
ATOM 1147 O O . LEU A 1 161 ? -4.116 -0.065 -8.512 1.00 86.94 161 LEU A O 1
ATOM 1151 N N . PRO A 1 162 ? -2.842 1.792 -8.702 1.00 84.69 162 PRO A N 1
ATOM 1152 C CA . PRO A 1 162 ? -3.096 1.989 -10.133 1.00 84.69 162 PRO A CA 1
ATOM 1153 C C . PRO A 1 162 ? -2.814 0.754 -11.003 1.00 84.69 162 PRO A C 1
ATOM 1155 O O . PRO A 1 162 ? -3.525 0.513 -11.973 1.00 84.69 162 PRO A O 1
ATOM 1158 N N . TRP A 1 163 ? -1.845 -0.077 -10.607 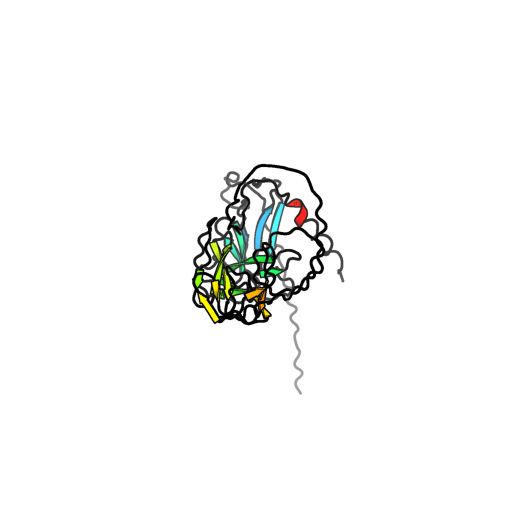1.00 85.12 163 TRP A N 1
ATOM 1159 C CA . TRP A 1 163 ? -1.488 -1.340 -11.269 1.00 85.12 163 TRP A CA 1
ATOM 1160 C C . TRP A 1 163 ? -2.338 -2.548 -10.822 1.00 85.12 163 TRP A C 1
ATOM 1162 O O . TRP A 1 163 ? -1.908 -3.695 -10.921 1.00 85.12 163 TRP A O 1
ATOM 1172 N N . GLY A 1 164 ? -3.535 -2.316 -10.273 1.00 83.69 164 GLY A N 1
ATOM 1173 C CA . GLY A 1 164 ? -4.511 -3.371 -9.963 1.00 83.69 164 GLY A CA 1
ATOM 1174 C C . GLY A 1 164 ? -4.220 -4.197 -8.706 1.00 83.69 164 GLY A C 1
ATOM 1175 O O . GLY A 1 164 ? -4.870 -5.215 -8.471 1.00 83.69 164 GLY A O 1
ATOM 1176 N N . GLN A 1 165 ? -3.270 -3.775 -7.872 1.00 89.19 165 GLN A N 1
ATOM 1177 C CA . GLN A 1 165 ? -2.928 -4.478 -6.638 1.00 89.19 165 GLN A CA 1
ATOM 1178 C C . GLN A 1 165 ? -3.661 -3.919 -5.420 1.00 89.19 165 GLN A C 1
ATOM 1180 O O . GLN A 1 165 ? -3.798 -2.708 -5.270 1.00 89.19 165 GLN A O 1
ATOM 1185 N N . ALA A 1 166 ? -4.084 -4.797 -4.512 1.00 92.00 166 ALA A N 1
ATOM 1186 C CA . ALA A 1 166 ? -4.686 -4.380 -3.255 1.00 92.00 166 ALA A CA 1
ATOM 1187 C C . ALA A 1 166 ? -3.651 -3.832 -2.255 1.00 92.00 166 ALA A C 1
ATOM 1189 O O . ALA A 1 166 ? -2.510 -4.296 -2.167 1.00 92.00 166 ALA A O 1
ATOM 1190 N N . MET A 1 167 ? -4.099 -2.882 -1.439 1.00 93.38 167 MET A N 1
ATOM 1191 C CA . MET A 1 167 ? -3.474 -2.521 -0.168 1.00 93.38 167 MET A CA 1
ATOM 1192 C C . MET A 1 167 ? -4.397 -2.933 0.966 1.00 93.38 167 MET A C 1
ATOM 1194 O O . MET A 1 167 ? -5.608 -2.711 0.883 1.00 93.38 167 MET A O 1
ATOM 1198 N N . GLY A 1 168 ? -3.838 -3.507 2.027 1.00 94.56 168 GLY A N 1
ATOM 1199 C CA . GLY A 1 168 ? -4.643 -4.060 3.110 1.00 94.56 168 GLY A CA 1
ATOM 1200 C C . GLY A 1 168 ? -4.096 -3.792 4.501 1.00 94.56 168 GLY A C 1
ATOM 1201 O O . GLY A 1 168 ? -2.895 -3.614 4.685 1.00 94.56 168 GLY A O 1
ATOM 1202 N N . TYR A 1 169 ? -4.991 -3.792 5.484 1.00 95.25 169 TYR A N 1
ATOM 1203 C CA . TYR A 1 169 ? -4.663 -3.755 6.908 1.00 95.25 169 TYR A CA 1
ATOM 1204 C C . TYR A 1 169 ? -4.982 -5.102 7.542 1.00 95.25 169 TYR A C 1
ATOM 1206 O O . TYR A 1 169 ? -6.112 -5.579 7.430 1.00 95.25 169 TYR A O 1
ATOM 1214 N N . ASP A 1 170 ? -4.026 -5.697 8.252 1.00 95.75 170 ASP A N 1
ATOM 1215 C CA . ASP A 1 170 ? -4.330 -6.830 9.124 1.00 95.75 170 ASP A CA 1
ATOM 1216 C C . ASP A 1 170 ? -5.038 -6.295 10.371 1.00 95.75 170 ASP A C 1
ATOM 1218 O O . ASP A 1 170 ? -4.428 -5.662 11.242 1.00 95.75 170 ASP A O 1
ATOM 1222 N N . CYS A 1 171 ? -6.341 -6.559 10.462 1.00 97.06 171 CYS A N 1
ATOM 1223 C CA . CYS A 1 171 ? -7.168 -6.094 11.566 1.00 97.06 171 CYS A CA 1
ATOM 1224 C C . CYS A 1 171 ? -6.737 -6.680 12.912 1.00 97.06 171 CYS A C 1
ATOM 1226 O O . CYS A 1 171 ? -7.056 -6.097 13.942 1.00 97.06 171 CYS A O 1
ATOM 1228 N N . THR A 1 172 ? -6.013 -7.802 12.911 1.00 96.69 172 THR A N 1
ATOM 1229 C CA . THR A 1 172 ? -5.496 -8.471 14.113 1.00 96.69 172 THR A CA 1
ATOM 1230 C C . THR A 1 172 ? -4.043 -8.127 14.431 1.00 96.69 172 THR A C 1
ATOM 1232 O O . THR A 1 172 ? -3.499 -8.610 15.427 1.00 96.69 172 THR A O 1
ATOM 1235 N N . SER A 1 173 ? -3.414 -7.272 13.619 1.00 95.38 173 SER A N 1
ATOM 1236 C CA . SER A 1 173 ? -2.068 -6.768 13.887 1.00 95.38 173 SER A CA 1
ATOM 1237 C C . SER A 1 173 ? -1.999 -6.064 15.243 1.00 95.38 173 SER A C 1
ATOM 1239 O O . SER A 1 173 ? -2.984 -5.514 15.728 1.00 95.38 173 SER A O 1
ATOM 1241 N N . ALA A 1 174 ? -0.817 -6.036 15.861 1.00 94.75 174 ALA A N 1
ATOM 1242 C CA . ALA A 1 174 ? -0.632 -5.382 17.158 1.00 94.75 174 ALA A CA 1
ATOM 1243 C C . ALA A 1 174 ? -0.897 -3.861 17.123 1.00 94.75 174 ALA A C 1
ATOM 1245 O O . ALA A 1 174 ? -1.215 -3.279 18.156 1.00 94.75 174 ALA A O 1
ATOM 1246 N N . GLU A 1 175 ? -0.765 -3.232 15.952 1.00 92.88 175 GLU A N 1
ATOM 1247 C CA . GLU A 1 175 ? -1.015 -1.801 15.751 1.00 92.88 175 GLU A CA 1
ATOM 1248 C C . GLU A 1 175 ? -2.512 -1.473 15.775 1.00 92.88 175 GLU A C 1
ATOM 1250 O O . GLU A 1 175 ? -2.938 -0.556 16.477 1.00 92.88 175 GLU A O 1
ATOM 1255 N N . ILE A 1 176 ? -3.324 -2.252 15.053 1.00 95.62 176 ILE A N 1
ATOM 1256 C CA . ILE A 1 176 ? -4.779 -2.063 15.018 1.00 95.62 176 ILE A CA 1
ATOM 1257 C C . ILE A 1 176 ? -5.433 -2.695 16.249 1.00 95.62 176 ILE A C 1
ATOM 1259 O O . ILE A 1 176 ? -6.284 -2.084 16.891 1.00 95.62 176 ILE A O 1
ATOM 1263 N N . GLY A 1 177 ? -5.015 -3.903 16.623 1.00 95.81 177 GLY A N 1
ATOM 1264 C CA . GLY A 1 177 ? -5.484 -4.649 17.791 1.00 95.81 177 GLY A CA 1
ATOM 1265 C C . GLY A 1 177 ? -6.933 -5.128 17.711 1.00 95.81 177 GLY A C 1
ATOM 1266 O O . GLY A 1 177 ? -7.481 -5.537 18.730 1.00 95.81 177 GLY A O 1
ATOM 1267 N N . GLY A 1 178 ? -7.568 -5.064 16.540 1.00 97.12 178 GLY A N 1
ATOM 1268 C CA . GLY A 1 178 ? -8.919 -5.573 16.323 1.00 97.12 178 GLY A CA 1
ATOM 1269 C C . GLY A 1 178 ? -9.007 -7.096 16.452 1.00 97.12 178 GLY A C 1
ATOM 1270 O O . GLY A 1 178 ? -8.009 -7.812 16.536 1.00 97.12 178 GLY A O 1
ATOM 1271 N N . SER A 1 179 ? -10.234 -7.611 16.477 1.00 97.69 179 SER A N 1
ATOM 1272 C CA . SER A 1 179 ? -10.500 -9.046 16.627 1.00 97.69 179 SER A CA 1
ATOM 1273 C C . SER A 1 179 ? -10.705 -9.767 15.297 1.00 97.69 179 SER A C 1
ATOM 1275 O O . SER A 1 179 ? -10.474 -10.972 15.215 1.00 97.69 179 SER A O 1
ATOM 1277 N N . SER A 1 180 ? -11.177 -9.055 14.270 1.00 97.69 180 SER A N 1
ATOM 1278 C CA . SER A 1 180 ? -11.464 -9.604 12.939 1.00 97.69 180 SER A CA 1
ATOM 1279 C C . SER A 1 180 ? -11.731 -8.493 11.919 1.00 97.69 180 SER A C 1
ATOM 1281 O O . SER A 1 180 ? -11.875 -7.321 12.282 1.00 97.69 180 SER A O 1
ATOM 1283 N N . CYS A 1 181 ? -11.841 -8.875 10.645 1.00 97.50 181 CYS A N 1
ATOM 1284 C CA . CYS A 1 181 ? -12.426 -8.042 9.599 1.00 97.50 181 CYS A CA 1
ATOM 1285 C C . CYS A 1 181 ? -13.876 -8.483 9.346 1.00 97.50 181 CYS A C 1
ATOM 1287 O O . CYS A 1 181 ? -14.149 -9.669 9.170 1.00 97.50 181 CYS A O 1
ATOM 1289 N N . THR A 1 182 ? -14.828 -7.551 9.321 1.00 97.19 182 THR A N 1
ATOM 1290 C CA . THR A 1 182 ? -16.224 -7.816 8.939 1.00 97.19 182 THR A CA 1
ATOM 1291 C C . THR A 1 182 ? -16.768 -6.680 8.079 1.00 97.19 182 THR A C 1
ATOM 1293 O O . THR A 1 182 ? -16.671 -5.514 8.452 1.00 97.19 182 THR A O 1
ATOM 1296 N N . SER A 1 183 ? -17.378 -7.022 6.940 1.00 95.19 183 SER A N 1
ATOM 1297 C CA . SER A 1 183 ? -18.013 -6.063 6.019 1.00 95.19 183 SER A CA 1
ATOM 1298 C C . SER A 1 183 ? -17.096 -4.909 5.590 1.00 95.19 183 SER A C 1
ATOM 1300 O O . SER A 1 183 ? -17.521 -3.757 5.592 1.00 95.19 183 SER A O 1
ATOM 1302 N N . GLY A 1 184 ? -15.835 -5.213 5.267 1.00 94.38 184 GLY A N 1
ATOM 1303 C CA . GLY A 1 184 ? -14.858 -4.203 4.852 1.00 94.38 184 GLY A CA 1
ATOM 1304 C C . GLY A 1 184 ? -14.371 -3.295 5.981 1.00 94.38 184 GLY A C 1
ATOM 1305 O O . GLY A 1 184 ? -13.933 -2.186 5.711 1.00 94.38 184 GLY A O 1
ATOM 1306 N N . ALA A 1 185 ? -14.486 -3.722 7.240 1.00 96.75 185 ALA A N 1
ATOM 1307 C CA . ALA A 1 185 ? -14.025 -2.957 8.392 1.00 96.75 185 ALA A CA 1
ATOM 1308 C C . ALA A 1 185 ? -13.310 -3.858 9.404 1.00 96.75 185 ALA A C 1
ATOM 1310 O O . ALA A 1 185 ? -13.756 -4.972 9.685 1.00 96.75 185 ALA A O 1
ATOM 1311 N N . CYS A 1 186 ? -12.245 -3.346 10.010 1.00 98.06 186 CYS A N 1
ATOM 1312 C CA . CYS A 1 186 ? -11.656 -3.901 11.217 1.00 98.06 186 CYS A CA 1
ATOM 1313 C C . CYS A 1 186 ? -12.570 -3.624 12.412 1.00 98.06 186 CYS A C 1
ATOM 1315 O O . CYS A 1 186 ? -12.936 -2.478 12.677 1.00 98.06 186 CYS A O 1
ATOM 1317 N N . VAL A 1 187 ? -12.949 -4.672 13.141 1.00 98.25 187 VAL A N 1
ATOM 1318 C CA . VAL A 1 187 ? -13.881 -4.588 14.275 1.00 98.25 187 VAL A CA 1
ATOM 1319 C C . VAL A 1 187 ? -13.240 -5.086 15.564 1.00 98.25 187 VAL A C 1
ATOM 1321 O O . VAL A 1 187 ? -12.237 -5.800 15.542 1.00 98.25 187 VAL A O 1
ATOM 1324 N N . GLY A 1 188 ? -13.837 -4.734 16.704 1.00 97.75 188 GLY A N 1
ATOM 1325 C CA . GLY A 1 188 ? -13.366 -5.209 18.003 1.00 97.75 188 GLY A CA 1
ATOM 1326 C C . GLY A 1 188 ? -12.091 -4.520 18.483 1.00 97.75 188 GLY A C 1
ATOM 1327 O O . GLY A 1 188 ? -11.350 -5.116 19.258 1.00 97.75 188 GLY A O 1
ATOM 1328 N N . ILE A 1 189 ? -11.820 -3.296 18.020 1.00 98.06 189 ILE A N 1
ATOM 1329 C CA . ILE A 1 189 ? -10.613 -2.547 18.385 1.00 98.06 189 ILE A CA 1
ATOM 1330 C C . ILE A 1 189 ? -10.672 -2.139 19.875 1.00 98.06 189 ILE A C 1
ATOM 1332 O O . ILE A 1 189 ? -11.651 -1.510 20.296 1.00 98.06 189 ILE A O 1
ATOM 1336 N N . PRO A 1 190 ? -9.672 -2.503 20.701 1.00 97.94 190 PRO A N 1
ATOM 1337 C CA . PRO A 1 190 ? -9.683 -2.271 22.140 1.00 97.94 190 PRO A CA 1
ATOM 1338 C C . PRO A 1 190 ? -9.451 -0.797 22.485 1.00 97.94 190 PRO A C 1
ATOM 1340 O O . PRO A 1 190 ? -9.059 0.016 21.651 1.00 97.94 190 PRO A O 1
ATOM 1343 N N . ALA A 1 191 ? -9.679 -0.446 23.750 1.00 97.06 191 ALA A N 1
ATOM 1344 C CA . ALA A 1 191 ? -9.448 0.910 24.232 1.00 97.06 191 ALA A CA 1
ATOM 1345 C C . ALA A 1 191 ? -7.974 1.329 24.066 1.00 97.06 191 ALA A C 1
ATOM 1347 O O . ALA A 1 191 ? -7.069 0.559 24.382 1.00 97.06 191 ALA A O 1
ATOM 1348 N N . GLY A 1 192 ? -7.750 2.566 23.620 1.00 96.06 192 GLY A N 1
ATOM 1349 C CA . GLY A 1 192 ? -6.431 3.147 23.356 1.00 96.06 192 GLY A CA 1
ATOM 1350 C C . GLY A 1 192 ? -5.947 3.017 21.909 1.00 96.06 192 GLY A C 1
ATOM 1351 O O . GLY A 1 192 ? -5.024 3.734 21.532 1.00 96.06 192 GLY A O 1
ATOM 1352 N N . ASN A 1 193 ? -6.582 2.173 21.094 1.00 97.06 193 ASN A N 1
ATOM 1353 C CA . ASN A 1 193 ? -6.181 1.929 19.707 1.00 97.06 193 ASN A CA 1
ATOM 1354 C C . ASN A 1 193 ? -6.905 2.860 18.709 1.00 97.06 193 ASN A C 1
ATOM 1356 O O . ASN A 1 193 ? -7.957 3.418 19.051 1.00 97.06 193 ASN A O 1
ATOM 1360 N N . PRO A 1 194 ? -6.349 3.063 17.496 1.00 96.19 194 PRO A N 1
ATOM 1361 C CA . PRO A 1 194 ? -6.886 4.006 16.512 1.00 96.19 194 PRO A CA 1
ATOM 1362 C C . PRO A 1 194 ? -8.237 3.562 15.925 1.00 96.19 194 PRO A C 1
ATOM 1364 O O . PRO A 1 194 ? -8.488 2.373 15.742 1.00 96.19 194 PRO A O 1
ATOM 1367 N N . CYS A 1 195 ? -9.112 4.523 15.608 1.00 97.38 195 CYS A N 1
ATOM 1368 C CA . CYS A 1 195 ? -10.442 4.268 15.038 1.00 97.38 195 CYS A CA 1
ATOM 1369 C C . CYS A 1 195 ? -10.950 5.415 14.145 1.00 97.38 195 CYS A C 1
ATOM 1371 O O . CYS A 1 195 ? -10.454 6.537 14.235 1.00 97.38 195 CYS A O 1
ATOM 1373 N N . ASP A 1 196 ? -11.969 5.167 13.313 1.00 94.62 196 ASP A N 1
ATOM 1374 C CA . ASP A 1 196 ? -12.571 6.188 12.427 1.00 94.62 196 ASP A CA 1
ATOM 1375 C C . ASP A 1 196 ? -14.098 6.039 12.208 1.00 94.62 196 ASP A C 1
ATOM 1377 O O . ASP A 1 196 ? -14.672 6.660 11.313 1.00 94.62 196 ASP A O 1
ATOM 1381 N N . ASN A 1 197 ? -14.770 5.205 13.014 1.00 89.81 197 ASN A N 1
ATOM 1382 C CA . ASN A 1 197 ? -16.196 4.827 12.924 1.00 89.81 197 ASN A CA 1
ATOM 1383 C C . ASN A 1 197 ? -16.642 4.115 11.630 1.00 89.81 197 ASN A C 1
ATOM 1385 O O . ASN A 1 197 ? -17.730 3.531 11.614 1.00 89.81 197 ASN A O 1
ATOM 1389 N N . THR A 1 198 ? -15.832 4.112 10.572 1.00 94.19 198 THR A N 1
ATOM 1390 C CA . THR A 1 198 ? -16.204 3.577 9.256 1.00 94.19 198 THR A CA 1
ATOM 1391 C C . THR A 1 198 ? -15.502 2.252 9.004 1.00 94.19 198 THR A C 1
ATOM 1393 O O . THR A 1 198 ? -16.162 1.217 8.886 1.00 94.19 198 THR A O 1
ATOM 1396 N N . TYR A 1 199 ? -14.173 2.274 9.008 1.00 95.62 199 TYR A N 1
ATOM 1397 C CA . TYR A 1 199 ? -13.306 1.148 8.678 1.00 95.62 199 TYR A CA 1
ATOM 1398 C C . TYR A 1 199 ? -12.613 0.571 9.909 1.00 95.62 199 TYR A C 1
ATOM 1400 O O . TYR A 1 199 ? -12.313 -0.616 9.938 1.00 95.62 199 TYR A O 1
ATOM 1408 N N . PHE A 1 200 ? -12.428 1.366 10.961 1.00 97.06 200 PHE A N 1
ATOM 1409 C CA . PHE A 1 200 ? -11.820 0.946 12.219 1.00 97.06 200 PHE A CA 1
ATOM 1410 C C . PHE A 1 200 ? -12.822 1.145 13.359 1.00 97.06 200 PHE A C 1
ATOM 1412 O O . PHE A 1 200 ? -13.013 2.255 13.868 1.00 97.06 200 PHE A O 1
ATOM 1419 N N . LYS A 1 201 ? -13.502 0.057 13.736 1.00 97.62 201 LYS A N 1
ATOM 1420 C CA . LYS A 1 201 ? -14.607 0.040 14.701 1.00 97.62 201 LYS A CA 1
ATOM 1421 C C . LYS A 1 201 ? -14.165 -0.517 16.049 1.00 97.62 201 LYS A C 1
ATOM 1423 O O . LYS A 1 201 ? -13.629 -1.624 16.150 1.00 97.62 201 LYS A O 1
ATOM 1428 N N . CYS A 1 202 ? -14.457 0.247 17.095 1.00 98.06 202 CYS A N 1
ATOM 1429 C CA . CYS A 1 202 ? -14.161 -0.128 18.469 1.00 98.06 202 CYS A CA 1
ATOM 1430 C C . CYS A 1 202 ? -14.921 -1.383 18.919 1.00 98.06 202 CYS A C 1
ATOM 1432 O O . CYS A 1 202 ? -15.946 -1.752 18.344 1.00 98.06 202 CYS A O 1
ATOM 1434 N N . ALA A 1 203 ? -14.401 -2.041 19.952 1.00 97.69 203 ALA A N 1
ATOM 1435 C CA . ALA A 1 203 ? -15.082 -3.127 20.645 1.00 97.69 203 ALA A CA 1
ATOM 1436 C C . ALA A 1 203 ? -16.373 -2.653 21.333 1.00 97.69 203 ALA A C 1
ATOM 1438 O O . ALA A 1 203 ? -16.554 -1.463 21.602 1.00 97.69 203 ALA A O 1
ATOM 1439 N N . ASP A 1 204 ? -17.257 -3.601 21.645 1.00 96.56 204 ASP A N 1
ATOM 1440 C CA . ASP A 1 204 ? -18.548 -3.323 22.271 1.00 96.56 204 ASP A CA 1
ATOM 1441 C C . ASP A 1 204 ? -18.403 -2.485 23.552 1.00 96.56 204 ASP A C 1
ATOM 1443 O O . ASP A 1 204 ? -17.593 -2.782 24.433 1.00 96.56 204 ASP A O 1
ATOM 1447 N N . GLY A 1 205 ? -19.215 -1.430 23.659 1.00 94.31 205 GLY A N 1
ATOM 1448 C CA . GLY A 1 205 ? -19.199 -0.501 24.793 1.00 94.31 205 GLY A CA 1
ATOM 1449 C C . GLY A 1 205 ? -18.112 0.579 24.732 1.00 94.31 205 GLY A C 1
ATOM 1450 O O . GLY A 1 205 ? -18.019 1.388 25.656 1.00 94.31 205 GLY A O 1
ATOM 1451 N N . LEU A 1 206 ? -17.312 0.620 23.663 1.00 96.56 206 LEU A N 1
ATOM 1452 C CA . LEU A 1 206 ? -16.363 1.695 23.384 1.00 96.56 206 LEU A CA 1
ATOM 1453 C C . LEU A 1 206 ? -16.849 2.577 22.228 1.00 96.56 206 LEU A C 1
ATOM 1455 O O . LEU A 1 206 ? -17.574 2.140 21.338 1.00 96.56 206 LEU A O 1
ATOM 1459 N N . PHE A 1 207 ? -16.392 3.823 22.233 1.00 95.19 207 PHE A N 1
ATOM 1460 C CA . PHE A 1 207 ? -16.676 4.844 21.235 1.00 95.19 207 PHE A CA 1
ATOM 1461 C C . PHE A 1 207 ? -15.375 5.351 20.632 1.00 95.19 207 PHE A C 1
ATOM 1463 O O . PHE A 1 207 ? -14.338 5.386 21.301 1.00 95.19 207 PHE A O 1
ATOM 1470 N N . CYS A 1 208 ? -15.443 5.781 19.375 1.00 96.50 208 CYS A N 1
ATOM 1471 C CA . CYS A 1 208 ? -14.312 6.421 18.736 1.00 96.50 208 CYS A CA 1
ATOM 1472 C C . CYS A 1 208 ? -14.247 7.905 19.110 1.00 96.50 208 CYS A C 1
ATOM 1474 O O . CYS A 1 208 ? -15.003 8.727 18.591 1.00 96.50 208 CYS A O 1
ATOM 1476 N N . ASN A 1 209 ? -13.344 8.247 20.024 1.00 95.00 209 ASN A N 1
ATOM 1477 C CA . ASN A 1 209 ? -13.189 9.602 20.538 1.00 95.00 209 ASN A CA 1
ATOM 1478 C C . ASN A 1 209 ? -12.179 10.392 19.703 1.00 95.00 209 ASN A C 1
ATOM 1480 O O . ASN A 1 209 ? -11.083 9.908 19.425 1.00 95.00 209 ASN A O 1
ATOM 1484 N N . GLY A 1 210 ? -12.521 11.633 19.352 1.00 90.75 210 GLY A N 1
ATOM 1485 C CA . GLY A 1 210 ? -11.611 12.546 18.651 1.00 90.75 210 GLY A CA 1
ATOM 1486 C C . GLY A 1 210 ? -11.426 12.268 17.156 1.00 90.75 210 GLY A C 1
ATOM 1487 O O . GLY A 1 210 ? -10.610 12.941 16.535 1.00 90.75 210 GLY A O 1
ATOM 1488 N N . ALA A 1 211 ? -12.177 11.325 16.574 1.00 91.88 211 ALA A N 1
ATOM 1489 C CA . ALA A 1 211 ? -12.194 11.143 15.126 1.00 91.88 211 ALA A CA 1
ATOM 1490 C C . ALA A 1 211 ? -12.794 12.375 14.437 1.00 91.88 211 ALA A C 1
ATOM 1492 O O . ALA A 1 211 ? -13.797 12.934 14.888 1.00 91.88 211 ALA A O 1
ATOM 1493 N N . SER A 1 212 ? -12.185 12.778 13.328 1.00 90.62 212 SER A N 1
ATOM 1494 C CA . SER A 1 212 ? -12.659 13.854 12.462 1.00 90.62 212 SER A CA 1
ATOM 1495 C C . SER A 1 212 ? -12.595 13.418 11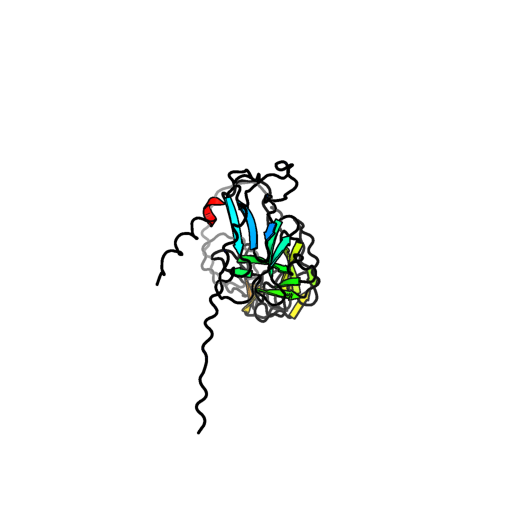.001 1.00 90.62 212 SER A C 1
ATOM 1497 O O . SER A 1 212 ? -12.137 12.323 10.681 1.00 90.62 212 SER A O 1
ATOM 1499 N N . SER A 1 213 ? -13.011 14.295 10.089 1.00 85.56 213 SER A N 1
ATOM 1500 C CA . SER A 1 213 ? -12.868 14.052 8.653 1.00 85.56 213 SER A CA 1
ATOM 1501 C C . SER A 1 213 ? -11.413 13.987 8.179 1.00 85.56 213 SER A C 1
ATOM 1503 O O . SER A 1 213 ? -11.193 13.653 7.027 1.00 85.56 213 SER A O 1
ATOM 1505 N N . THR A 1 214 ? -10.425 14.346 9.006 1.00 86.19 214 THR A N 1
ATOM 1506 C CA . THR A 1 214 ? -9.002 14.380 8.614 1.00 86.19 214 THR A CA 1
ATOM 1507 C C . THR A 1 214 ? -8.080 13.664 9.596 1.00 86.19 214 THR A C 1
ATOM 1509 O O . THR A 1 214 ? -6.870 13.655 9.392 1.00 86.19 214 THR A O 1
ATOM 1512 N N . ALA A 1 215 ? -8.610 13.124 10.692 1.00 90.25 215 ALA A N 1
ATOM 1513 C CA . ALA A 1 215 ? -7.812 12.500 11.735 1.00 90.25 215 ALA A CA 1
ATOM 1514 C C . ALA A 1 215 ? -8.539 11.296 12.329 1.00 90.25 215 ALA A C 1
ATOM 1516 O O . ALA A 1 215 ? -9.737 11.354 12.616 1.00 90.25 215 ALA A O 1
ATOM 1517 N N . MET A 1 216 ? -7.786 10.220 12.554 1.00 94.19 216 MET A N 1
ATOM 1518 C CA . MET A 1 216 ? -8.272 9.072 13.308 1.00 94.19 216 MET A CA 1
ATOM 1519 C C . MET A 1 216 ? -8.486 9.456 14.774 1.00 94.19 216 MET A C 1
ATOM 1521 O O . MET A 1 216 ? -7.722 10.229 15.355 1.00 94.19 216 MET A O 1
ATOM 1525 N N . GLY A 1 217 ? -9.531 8.895 15.366 1.00 95.75 217 GLY A N 1
ATOM 1526 C CA . GLY A 1 217 ? -9.774 8.947 16.796 1.00 95.75 217 GLY A CA 1
ATOM 1527 C C . GLY A 1 217 ? -9.082 7.808 17.534 1.00 95.75 217 GLY A C 1
ATOM 1528 O O . GLY A 1 217 ? -8.274 7.061 16.982 1.00 95.75 217 GLY A O 1
ATOM 1529 N N . THR A 1 218 ? -9.450 7.654 18.801 1.00 96.88 218 THR A N 1
ATOM 1530 C CA . THR A 1 218 ? -9.029 6.533 19.648 1.00 96.88 218 THR A CA 1
ATOM 1531 C C . THR A 1 218 ? -10.229 5.890 20.324 1.00 96.88 218 THR A C 1
ATOM 1533 O O . THR A 1 218 ? -11.148 6.576 20.784 1.00 96.88 218 THR A O 1
ATOM 1536 N N . CYS A 1 219 ? -10.234 4.562 20.397 1.00 97.69 219 CYS A N 1
ATOM 1537 C CA . CYS A 1 219 ? -11.281 3.834 21.096 1.00 97.69 219 CYS A CA 1
ATOM 1538 C C . CYS A 1 219 ? -11.200 4.105 22.599 1.00 97.69 219 CYS A C 1
ATOM 1540 O O . CYS A 1 219 ? -10.145 3.967 23.216 1.00 97.69 219 CYS A O 1
ATOM 1542 N N . GLY A 1 220 ? -12.319 4.461 23.219 1.00 96.50 220 GLY A N 1
ATOM 1543 C CA . GLY A 1 220 ? -12.394 4.684 24.660 1.00 96.50 220 GLY A CA 1
ATOM 1544 C C . GLY A 1 220 ? -13.819 4.586 25.175 1.00 96.50 220 GLY A C 1
ATOM 1545 O O . GLY A 1 220 ? -14.763 4.465 24.401 1.00 96.50 220 GLY A O 1
ATOM 1546 N N . THR A 1 221 ? -13.993 4.631 26.493 1.00 94.62 221 THR A N 1
ATOM 1547 C CA . THR A 1 221 ? -15.335 4.770 27.071 1.00 94.62 221 THR A CA 1
ATOM 1548 C C . THR A 1 221 ? -15.952 6.085 26.614 1.00 94.62 221 THR A C 1
ATOM 1550 O O . THR A 1 221 ? -15.222 7.040 26.330 1.00 94.62 221 THR A O 1
ATOM 1553 N N . GLU A 1 222 ? -17.282 6.146 26.568 1.00 83.25 222 GLU A N 1
ATOM 1554 C CA . GLU A 1 222 ? -17.993 7.397 26.313 1.00 83.25 222 GLU A CA 1
ATOM 1555 C C . GLU A 1 222 ? -17.437 8.466 27.257 1.00 83.25 222 GLU A C 1
ATOM 1557 O O . GLU A 1 222 ? -17.458 8.296 28.482 1.00 83.25 222 GLU A O 1
ATOM 1562 N N . GLN A 1 223 ? -16.884 9.552 26.711 1.00 66.31 223 GLN A N 1
ATOM 1563 C CA . GLN A 1 223 ? -16.689 10.734 27.531 1.00 66.31 223 GLN A CA 1
ATOM 1564 C C . GLN A 1 223 ? -18.088 11.250 27.840 1.00 66.31 223 GLN A C 1
ATOM 1566 O O . GLN A 1 223 ? -18.660 12.025 27.078 1.00 66.31 223 GLN A O 1
ATOM 1571 N N . THR A 1 224 ? -18.647 10.825 28.973 1.00 62.09 224 THR A N 1
ATOM 1572 C CA . THR A 1 224 ? -19.746 11.543 29.608 1.00 62.09 224 THR A CA 1
ATOM 1573 C C . THR A 1 224 ? -19.177 12.894 30.013 1.00 62.09 224 THR A C 1
ATOM 1575 O O . THR A 1 224 ? -18.670 13.072 31.122 1.00 62.09 224 THR A O 1
ATOM 1578 N N . GLY A 1 225 ? -19.142 13.826 29.065 1.00 56.72 225 GLY A N 1
ATOM 1579 C CA . GLY A 1 225 ? -18.670 15.171 29.293 1.00 56.72 225 GLY A CA 1
ATOM 1580 C C . GLY A 1 225 ? -19.588 15.820 30.312 1.00 56.72 225 GLY A C 1
ATOM 1581 O O . GLY A 1 225 ? -20.625 16.371 29.958 1.00 56.72 225 GLY A O 1
ATOM 1582 N N . THR A 1 226 ? -19.202 15.810 31.586 1.00 49.78 226 THR A N 1
ATOM 1583 C CA . THR A 1 226 ? -19.699 16.783 32.557 1.00 49.78 226 THR A CA 1
ATOM 1584 C C . THR A 1 226 ? -18.999 18.102 32.260 1.00 49.78 226 THR A C 1
ATOM 1586 O O . THR A 1 226 ? -18.135 18.556 33.008 1.00 49.78 226 THR A O 1
ATOM 1589 N N . GLY A 1 227 ? -19.299 18.688 31.102 1.00 54.09 227 GLY A N 1
ATOM 1590 C CA . GLY A 1 227 ? -18.847 20.027 30.776 1.00 54.09 227 GLY A CA 1
ATOM 1591 C C . GLY A 1 227 ? -19.551 21.001 31.708 1.00 54.09 227 GLY A C 1
ATOM 1592 O O . GLY A 1 227 ? -20.705 21.350 31.480 1.00 54.09 227 GLY A O 1
ATOM 1593 N N . THR A 1 228 ? -18.875 21.461 32.760 1.00 48.78 228 THR A N 1
ATOM 1594 C CA . THR A 1 228 ? -19.281 22.680 33.467 1.00 48.78 228 THR A CA 1
ATOM 1595 C C . THR A 1 228 ? -18.915 23.866 32.583 1.00 48.78 228 THR A C 1
ATOM 1597 O O . THR A 1 228 ? -17.887 24.514 32.776 1.00 48.78 228 THR A O 1
ATOM 1600 N N . GLY A 1 229 ? -19.717 24.106 31.548 1.00 51.91 229 GLY A N 1
ATOM 1601 C CA . GLY A 1 229 ? -19.587 25.302 30.732 1.00 51.91 229 GLY A CA 1
ATOM 1602 C C . GLY A 1 229 ? -20.031 26.518 31.538 1.00 51.91 229 GLY A C 1
ATOM 1603 O O . GLY A 1 229 ? -21.224 26.714 31.742 1.00 51.91 229 GLY A O 1
ATOM 1604 N N . THR A 1 230 ? -19.099 27.369 31.967 1.00 48.78 230 THR A N 1
ATOM 1605 C CA . THR A 1 230 ? -19.414 28.762 32.325 1.00 48.78 230 THR A CA 1
ATOM 1606 C C . THR A 1 230 ? -19.461 29.584 31.038 1.00 48.78 230 THR A C 1
ATOM 1608 O O . THR A 1 230 ? -18.578 30.395 30.770 1.00 48.78 230 THR A O 1
ATOM 1611 N N . GLY A 1 231 ? -20.437 29.290 30.180 1.00 48.38 231 GLY A N 1
ATOM 1612 C CA . GLY A 1 231 ? -20.673 30.028 28.946 1.00 48.38 231 GLY A CA 1
ATOM 1613 C C . GLY A 1 231 ? -21.858 30.967 29.115 1.00 48.38 231 GLY A C 1
ATOM 1614 O O . GLY A 1 231 ? -22.976 30.514 29.330 1.00 48.38 231 GLY A O 1
ATOM 1615 N N . THR A 1 232 ? -21.637 32.273 28.986 1.00 51.81 232 THR A N 1
ATOM 1616 C CA . THR A 1 232 ? -22.710 33.230 28.689 1.00 51.81 232 THR A CA 1
ATOM 1617 C C . THR A 1 232 ? -23.002 33.144 27.190 1.00 51.81 232 THR A C 1
ATOM 1619 O O . THR A 1 232 ? -22.332 33.802 26.396 1.00 51.81 232 THR A O 1
ATOM 1622 N N . GLY A 1 233 ? -23.932 32.277 26.782 1.00 47.12 233 GLY A N 1
ATOM 1623 C CA . GLY A 1 233 ? -24.255 32.069 25.368 1.00 47.12 233 GLY A CA 1
ATOM 1624 C C . GLY A 1 233 ? -25.655 31.496 25.153 1.00 47.12 233 GLY A C 1
ATOM 1625 O O . GLY A 1 233 ? -26.038 30.514 25.778 1.00 47.12 233 GLY A O 1
ATOM 1626 N N . THR A 1 234 ? -26.409 32.117 24.248 1.00 49.03 234 THR A N 1
ATOM 1627 C CA . THR A 1 234 ? -27.813 31.847 23.885 1.00 49.03 234 THR A CA 1
ATOM 1628 C C . THR A 1 234 ? -27.972 30.637 22.949 1.00 49.03 234 THR A C 1
ATOM 1630 O O . THR A 1 234 ? -28.552 30.748 21.871 1.00 49.03 234 THR A O 1
ATOM 1633 N N . GLY A 1 235 ? -27.402 29.487 23.315 1.00 49.50 235 GLY A N 1
ATOM 1634 C CA . GLY A 1 235 ? -27.391 28.283 22.475 1.00 49.50 235 GLY A CA 1
ATOM 1635 C C . GLY A 1 235 ? -28.548 27.318 22.757 1.00 49.50 235 GLY A C 1
ATOM 1636 O O . GLY A 1 235 ? -28.710 26.848 23.879 1.00 49.50 235 GLY A O 1
ATOM 1637 N N . THR A 1 236 ? -29.313 26.958 21.724 1.00 44.50 236 THR A N 1
ATOM 1638 C CA . THR A 1 236 ? -30.301 25.865 21.742 1.00 44.50 236 THR A CA 1
ATOM 1639 C C . THR A 1 236 ? -29.594 24.504 21.672 1.00 44.50 236 THR A C 1
ATOM 1641 O O . THR A 1 236 ? -29.355 23.981 20.585 1.00 44.50 236 THR A O 1
ATOM 1644 N N . GLY A 1 237 ? -29.213 23.935 22.817 1.00 49.03 237 GLY A N 1
ATOM 1645 C CA . GLY A 1 237 ? -28.646 22.582 22.904 1.00 49.03 237 GLY A CA 1
ATOM 1646 C C . GLY A 1 237 ? -29.707 21.508 23.184 1.00 49.03 237 GLY A C 1
ATOM 1647 O O . GLY A 1 237 ? -30.569 21.706 24.033 1.00 49.03 237 GLY A O 1
ATOM 1648 N N . THR A 1 238 ? -29.624 20.350 22.516 1.00 43.34 238 THR A N 1
ATOM 1649 C CA . THR A 1 238 ? -30.487 19.162 22.741 1.00 43.34 238 THR A CA 1
ATOM 1650 C C . THR A 1 238 ? -29.819 18.061 23.586 1.00 43.34 238 THR A C 1
ATOM 1652 O O . THR A 1 238 ? -30.224 16.903 23.528 1.00 43.34 238 THR A O 1
ATOM 1655 N N . GLY A 1 239 ? -28.787 18.382 24.374 1.00 49.16 239 GLY A N 1
ATOM 1656 C CA . GLY A 1 239 ? -28.105 17.413 25.244 1.00 49.16 239 GLY A CA 1
ATOM 1657 C C . GLY A 1 239 ? -28.809 17.212 26.593 1.00 49.16 239 GLY A C 1
ATOM 1658 O O . GLY A 1 239 ? -29.181 18.179 27.250 1.00 49.16 239 GLY A O 1
ATOM 1659 N N . THR A 1 240 ? -28.938 15.966 27.060 1.00 47.28 240 THR A N 1
ATOM 1660 C CA . THR A 1 240 ? -29.530 15.603 28.369 1.00 47.28 240 THR A CA 1
ATOM 1661 C C . THR A 1 240 ? -28.534 15.697 29.537 1.00 47.28 240 THR A C 1
ATOM 1663 O O . THR A 1 240 ? -28.522 14.848 30.428 1.00 47.28 240 THR A O 1
ATOM 1666 N N . GLY A 1 241 ? -27.660 16.705 29.540 1.00 49.41 241 GLY A N 1
ATOM 1667 C CA . GLY A 1 241 ? -26.700 16.918 30.625 1.00 49.41 241 GLY A CA 1
ATOM 1668 C C . GLY A 1 241 ? -27.367 17.527 31.862 1.00 49.41 241 GLY A C 1
ATOM 1669 O O . GLY A 1 241 ? -27.995 18.578 31.776 1.00 49.41 241 GLY A O 1
ATOM 1670 N N . THR A 1 242 ? -27.199 16.917 33.037 1.00 48.19 242 THR A N 1
ATOM 1671 C CA . THR A 1 242 ? -27.591 17.510 34.328 1.00 48.19 242 THR A CA 1
ATOM 1672 C C . THR A 1 242 ? -26.547 18.539 34.771 1.00 48.19 242 THR A C 1
ATOM 1674 O O . THR A 1 242 ? -25.761 18.294 35.686 1.00 48.19 242 THR A O 1
ATOM 1677 N N . GLY A 1 243 ? -26.479 19.676 34.081 1.00 50.12 243 GLY A N 1
ATOM 1678 C CA . GLY A 1 243 ? -25.672 20.820 34.504 1.00 50.12 243 GLY A CA 1
ATOM 1679 C C . GLY A 1 243 ? -26.452 21.703 35.478 1.00 50.12 243 GLY A C 1
ATOM 1680 O O . GLY A 1 243 ? -27.534 22.176 35.150 1.00 50.12 243 GLY A O 1
ATOM 1681 N N . THR A 1 244 ? -25.912 21.968 36.669 1.00 46.12 244 THR A N 1
ATOM 1682 C CA . THR A 1 244 ? -26.416 23.019 37.571 1.00 46.12 244 THR A CA 1
ATOM 1683 C C . THR A 1 244 ? -25.824 24.366 37.150 1.00 46.12 244 THR A C 1
ATOM 1685 O O . THR A 1 244 ? -24.895 24.870 37.782 1.00 46.12 244 THR A O 1
ATOM 1688 N N . GLY A 1 245 ? -26.290 24.912 36.029 1.00 47.44 245 GLY A N 1
ATOM 1689 C CA . GLY A 1 245 ? -25.954 26.273 35.614 1.00 47.44 245 GLY A CA 1
ATOM 1690 C C . GLY A 1 245 ? -26.822 27.286 36.359 1.00 47.44 245 GLY A C 1
ATOM 1691 O O . GLY A 1 245 ? -28.042 27.151 36.385 1.00 47.44 245 GLY A O 1
ATOM 1692 N N . THR A 1 246 ? -26.213 28.300 36.973 1.00 48.47 246 THR A N 1
ATOM 1693 C CA . THR A 1 246 ? -26.939 29.485 37.450 1.00 48.47 246 THR A CA 1
ATOM 1694 C C . THR A 1 246 ? -27.102 30.428 36.264 1.00 48.47 246 THR A C 1
ATOM 1696 O O . THR A 1 246 ? -26.154 31.108 35.875 1.00 48.47 246 THR A O 1
ATOM 1699 N N . GLU A 1 247 ? -28.284 30.439 35.657 1.00 41.94 247 GLU A N 1
ATOM 1700 C CA . GLU A 1 247 ? -28.618 31.357 34.571 1.00 41.94 247 GLU A CA 1
ATOM 1701 C C . GLU A 1 247 ? -28.912 32.753 35.142 1.00 41.94 247 GLU A C 1
ATOM 1703 O O . GLU A 1 247 ? -29.915 32.961 35.825 1.00 41.94 247 GLU A O 1
ATOM 1708 N N . THR A 1 248 ? -28.049 33.731 34.859 1.00 43.31 248 THR A N 1
ATOM 1709 C CA . THR A 1 248 ? -28.408 35.153 34.953 1.00 43.31 248 THR A CA 1
ATOM 1710 C C . THR A 1 248 ? -28.822 35.595 33.556 1.00 43.31 248 THR A C 1
ATOM 1712 O O . THR A 1 248 ? -27.973 35.897 32.719 1.00 43.31 248 THR A O 1
ATOM 1715 N N . GLY A 1 249 ? -30.126 35.560 33.282 1.00 38.19 249 GLY A N 1
ATOM 1716 C CA . GLY A 1 249 ? -30.696 36.025 32.022 1.00 38.19 249 GLY A CA 1
ATOM 1717 C C . GLY A 1 249 ? -30.738 37.549 31.97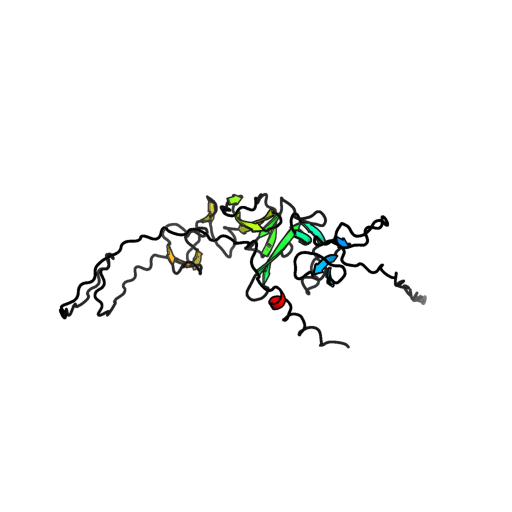1 1.00 38.19 249 GLY A C 1
ATOM 1718 O O . GLY A 1 249 ? -31.493 38.167 32.719 1.00 38.19 249 GLY A O 1
ATOM 1719 N N . ASP A 1 250 ? -29.948 38.142 31.076 1.00 43.22 250 ASP A N 1
ATOM 1720 C CA . ASP A 1 250 ? -30.118 39.529 30.653 1.00 43.22 250 ASP A CA 1
ATOM 1721 C C . ASP A 1 250 ? -30.826 39.516 29.294 1.00 43.22 250 ASP A C 1
ATOM 1723 O O . ASP A 1 250 ? -30.311 39.013 28.292 1.00 43.22 250 ASP A O 1
ATOM 1727 N N . THR A 1 251 ? -32.073 39.976 29.297 1.00 40.91 251 THR A N 1
ATOM 1728 C CA . THR A 1 251 ? -32.976 39.908 28.144 1.00 40.91 251 THR A CA 1
ATOM 1729 C C . THR A 1 251 ? -32.685 41.109 27.252 1.00 40.91 251 THR A C 1
ATOM 1731 O O . THR A 1 251 ? -33.264 42.173 27.455 1.00 40.91 251 THR A O 1
ATOM 1734 N N . ASN A 1 252 ? -31.782 40.963 26.279 1.00 45.56 252 ASN A N 1
ATOM 1735 C CA . ASN A 1 252 ? -31.666 41.949 25.207 1.00 45.56 252 ASN A CA 1
ATOM 1736 C C . ASN A 1 252 ? -32.518 41.538 24.004 1.00 45.56 252 ASN A C 1
ATOM 1738 O O . ASN A 1 252 ? -32.256 40.568 23.296 1.00 45.56 252 ASN A O 1
ATOM 1742 N N . ASP A 1 253 ? -33.574 42.330 23.869 1.00 54.81 253 ASP A N 1
ATOM 1743 C CA . ASP A 1 253 ? -34.522 42.480 22.781 1.00 54.81 253 ASP A CA 1
ATOM 1744 C C . ASP A 1 253 ? -33.839 42.804 21.438 1.00 54.81 253 ASP A C 1
ATOM 1746 O O . ASP A 1 253 ? -32.915 43.614 21.367 1.00 54.81 253 ASP A O 1
ATOM 1750 N N . GLY A 1 254 ? -34.376 42.210 20.371 1.00 47.91 254 GLY A N 1
ATOM 1751 C CA . GLY A 1 254 ? -34.358 42.803 19.038 1.00 47.91 254 GLY A CA 1
ATOM 1752 C C . GLY A 1 254 ? -33.180 42.431 18.138 1.00 47.91 254 GLY A C 1
ATOM 1753 O O . GLY A 1 254 ? -32.161 43.109 18.091 1.00 47.91 254 GLY A O 1
ATOM 1754 N N . THR A 1 255 ? -33.379 41.478 17.230 1.00 43.62 255 THR A N 1
ATOM 1755 C CA . THR A 1 255 ? -33.855 41.805 15.873 1.00 43.62 255 THR A CA 1
ATOM 1756 C C . THR A 1 255 ? -33.942 40.552 14.999 1.00 43.62 255 THR A C 1
ATOM 1758 O O . THR A 1 255 ? -33.119 39.646 15.032 1.00 43.62 255 THR A O 1
ATOM 1761 N N . THR A 1 256 ? -35.006 40.532 14.212 1.00 51.62 256 THR A N 1
ATOM 1762 C CA . THR A 1 256 ? -35.365 39.589 13.155 1.00 51.62 256 THR A CA 1
ATOM 1763 C C . THR A 1 256 ? -34.277 39.391 12.101 1.00 51.62 256 THR A C 1
ATOM 1765 O O . THR A 1 256 ? -33.837 40.377 11.503 1.00 51.62 256 THR A O 1
ATOM 1768 N N . ARG A 1 257 ? -33.999 38.135 11.726 1.00 44.78 257 ARG A N 1
ATOM 1769 C CA . ARG A 1 257 ? -33.805 37.801 10.310 1.00 44.78 257 ARG A CA 1
ATOM 1770 C C . ARG A 1 257 ? -34.141 36.348 9.973 1.00 44.78 257 ARG A C 1
ATOM 1772 O O . ARG A 1 257 ? -33.846 35.423 10.717 1.00 44.78 257 ARG A O 1
ATOM 1779 N N . THR A 1 258 ? -34.830 36.268 8.852 1.00 47.62 258 THR A N 1
ATOM 1780 C CA . THR A 1 258 ? -35.515 35.181 8.170 1.00 47.62 258 THR A CA 1
ATOM 1781 C C . THR A 1 258 ? -34.561 34.366 7.282 1.00 47.62 258 THR A C 1
ATOM 1783 O O . THR A 1 258 ? -33.536 34.903 6.868 1.00 47.62 258 THR A O 1
ATOM 1786 N N . ASP A 1 259 ? -34.998 33.143 6.957 1.00 51.88 259 ASP A N 1
ATOM 1787 C CA . ASP A 1 259 ? -34.726 32.375 5.725 1.00 51.88 259 ASP A CA 1
ATOM 1788 C C . ASP A 1 259 ? -33.296 31.833 5.503 1.00 51.88 259 ASP A C 1
ATOM 1790 O O . ASP A 1 259 ? -32.359 32.570 5.223 1.00 51.88 259 ASP A O 1
ATOM 1794 N N . ASP A 1 260 ? -33.104 30.518 5.656 1.00 44.53 260 ASP A N 1
ATOM 1795 C CA . ASP A 1 260 ? -33.172 29.554 4.542 1.00 44.53 260 ASP A CA 1
ATOM 1796 C C . ASP A 1 260 ? -32.591 28.195 4.964 1.00 44.53 260 ASP A C 1
ATOM 1798 O O . ASP A 1 260 ? -31.463 28.071 5.441 1.00 44.53 260 ASP A O 1
ATOM 1802 N N . ALA A 1 261 ? -33.415 27.163 4.804 1.00 52.69 261 ALA A N 1
ATOM 1803 C CA . ALA A 1 261 ? -33.042 25.774 4.982 1.00 52.69 261 ALA A CA 1
ATOM 1804 C C . ALA A 1 261 ? -32.428 25.247 3.680 1.00 52.69 261 ALA A C 1
ATOM 1806 O O . ALA A 1 261 ? -33.138 25.073 2.694 1.00 52.69 261 ALA A O 1
ATOM 1807 N N . GLU A 1 262 ? -31.140 24.919 3.710 1.00 43.62 262 GLU A N 1
ATOM 1808 C CA . GLU A 1 262 ? -30.567 23.891 2.845 1.00 43.62 262 GLU A CA 1
ATOM 1809 C C . GLU A 1 262 ? -29.758 22.927 3.712 1.00 43.62 262 GLU A C 1
ATOM 1811 O O . GLU A 1 262 ? -28.804 23.295 4.394 1.00 43.62 262 GLU A O 1
ATOM 1816 N N . GLU A 1 263 ? -30.211 21.681 3.715 1.00 47.97 263 GLU A N 1
ATOM 1817 C CA . GLU A 1 263 ? -29.556 20.518 4.294 1.00 47.97 263 GLU A CA 1
ATOM 1818 C C . GLU A 1 263 ? -28.484 20.034 3.303 1.00 47.97 263 GLU A C 1
ATOM 1820 O O . GLU A 1 263 ? -28.849 19.564 2.222 1.00 47.97 263 GLU A O 1
ATOM 1825 N N . PRO A 1 264 ? -27.171 20.119 3.594 1.00 46.31 264 PRO A N 1
ATOM 1826 C CA . PRO A 1 264 ? -26.204 19.422 2.769 1.00 46.31 264 PRO A CA 1
ATOM 1827 C C . PRO A 1 264 ? -26.175 17.946 3.173 1.00 46.31 264 PRO A C 1
ATOM 1829 O O . PRO A 1 264 ? -25.877 17.588 4.315 1.00 46.31 264 PRO A O 1
ATOM 1832 N N . ALA A 1 265 ? -26.480 17.093 2.198 1.00 42.66 265 ALA A N 1
ATOM 1833 C CA . ALA A 1 265 ? -26.282 15.657 2.271 1.00 42.66 265 ALA A CA 1
ATOM 1834 C C . ALA A 1 265 ? -24.832 15.326 2.666 1.00 42.66 265 ALA A C 1
ATOM 1836 O O . ALA A 1 265 ? -23.881 15.960 2.208 1.00 42.66 265 ALA A O 1
ATOM 1837 N N . ALA A 1 266 ? -24.673 14.307 3.509 1.00 38.56 266 ALA A N 1
ATOM 1838 C CA . ALA A 1 266 ? -23.378 13.790 3.920 1.00 38.56 266 ALA A CA 1
ATOM 1839 C C . ALA A 1 266 ? -22.574 13.289 2.707 1.00 38.56 266 ALA A C 1
ATOM 1841 O O . ALA A 1 266 ? -22.885 12.250 2.121 1.00 38.56 266 ALA A O 1
ATOM 1842 N N . THR A 1 267 ? -21.514 14.014 2.351 1.00 33.28 267 THR A N 1
ATOM 1843 C CA . THR A 1 267 ? -20.518 13.582 1.369 1.00 33.28 267 THR A CA 1
ATOM 1844 C C . THR A 1 267 ? -19.674 12.464 1.981 1.00 33.28 267 THR A C 1
ATOM 1846 O O . THR A 1 267 ? -18.748 12.707 2.751 1.00 33.28 267 THR A O 1
ATOM 1849 N N . THR A 1 268 ? -20.015 11.218 1.662 1.00 37.47 268 THR A N 1
ATOM 1850 C CA . THR A 1 268 ? -19.131 10.062 1.842 1.00 37.47 268 THR A CA 1
ATOM 1851 C C . THR A 1 268 ? -18.251 9.969 0.601 1.00 37.47 268 THR A C 1
ATOM 1853 O O . THR A 1 268 ? -18.754 9.875 -0.513 1.00 37.47 268 THR A O 1
ATOM 1856 N N . GLY A 1 269 ? -16.935 10.074 0.773 1.00 32.25 269 GLY A N 1
ATOM 1857 C CA . GLY A 1 269 ? -16.022 10.052 -0.366 1.00 32.25 269 GLY A CA 1
ATOM 1858 C C . GLY A 1 269 ? -14.581 10.346 0.014 1.00 32.25 269 GLY A C 1
ATOM 1859 O O . GLY A 1 269 ? -14.038 11.366 -0.391 1.00 32.25 269 GLY A O 1
ATOM 1860 N N . PHE A 1 270 ? -13.939 9.435 0.747 1.00 36.12 270 PHE A N 1
ATOM 1861 C CA . PHE A 1 270 ? -12.491 9.271 0.610 1.00 36.12 270 PHE A CA 1
ATOM 1862 C C . PHE A 1 270 ? -12.234 8.494 -0.680 1.00 36.12 270 PHE A C 1
ATOM 1864 O O . PHE A 1 270 ? -11.937 7.304 -0.672 1.00 36.12 270 PHE A O 1
ATOM 1871 N N . GLY A 1 271 ? -12.420 9.178 -1.806 1.00 28.42 271 GLY A N 1
ATOM 1872 C CA . GLY A 1 271 ? -11.806 8.753 -3.046 1.00 28.42 271 GLY A CA 1
ATOM 1873 C C . GLY A 1 271 ? -10.327 9.093 -2.950 1.00 28.42 271 GLY A C 1
ATOM 1874 O O . GLY A 1 271 ? -9.971 10.250 -2.722 1.00 28.42 271 GLY A O 1
ATOM 1875 N N . CYS A 1 272 ? -9.454 8.116 -3.175 1.00 34.06 272 CYS A N 1
ATOM 1876 C CA . CYS A 1 272 ? -8.224 8.423 -3.886 1.00 34.06 272 CYS A CA 1
ATOM 1877 C C . CYS A 1 272 ? -8.661 9.033 -5.226 1.00 34.06 272 CYS A C 1
ATOM 1879 O O . CYS A 1 272 ? -8.923 8.308 -6.181 1.00 34.06 272 CYS A O 1
ATOM 1881 N N . GLN A 1 273 ? -8.833 10.357 -5.283 1.00 26.92 273 GLN A N 1
ATOM 1882 C CA . GLN A 1 273 ? -8.909 11.053 -6.555 1.00 26.92 273 GLN A CA 1
ATOM 1883 C C . GLN A 1 273 ? -7.529 10.906 -7.188 1.00 26.92 273 GLN A C 1
ATOM 1885 O O . GLN A 1 273 ? -6.614 11.682 -6.928 1.00 26.92 273 GLN A O 1
ATOM 1890 N N . ALA A 1 274 ? -7.380 9.874 -8.014 1.00 34.00 274 ALA A N 1
ATOM 1891 C CA . ALA A 1 274 ? -6.537 9.990 -9.182 1.00 34.00 274 ALA A CA 1
ATOM 1892 C C . ALA A 1 274 ? -7.177 11.094 -10.029 1.00 34.00 274 ALA A C 1
ATOM 1894 O O . ALA A 1 274 ? -8.138 10.864 -10.762 1.00 34.00 274 ALA A O 1
ATOM 1895 N N . THR A 1 275 ? -6.717 12.327 -9.831 1.00 30.98 275 THR A N 1
ATOM 1896 C CA . THR A 1 275 ? -7.078 13.460 -10.674 1.00 30.98 275 THR A CA 1
ATOM 1897 C C . THR A 1 275 ? -6.513 13.184 -12.062 1.00 30.98 275 THR A C 1
ATOM 1899 O O . THR A 1 275 ? -5.386 13.554 -12.375 1.00 30.98 275 THR A O 1
ATOM 1902 N N . GLY A 1 276 ? -7.291 12.497 -12.895 1.00 34.22 276 GLY A N 1
ATOM 1903 C CA . GLY A 1 276 ? -7.130 12.580 -14.335 1.00 34.22 276 GLY A CA 1
ATOM 1904 C C . GLY A 1 276 ? -7.370 14.028 -14.760 1.00 34.22 276 GLY A C 1
ATOM 1905 O O . GLY A 1 276 ? -8.412 14.601 -14.447 1.00 34.22 276 GLY A O 1
ATOM 1906 N N . ALA A 1 277 ? -6.383 14.587 -15.461 1.00 37.97 277 ALA A N 1
ATOM 1907 C CA . ALA A 1 277 ? -6.360 15.897 -16.112 1.00 37.97 277 ALA A CA 1
ATOM 1908 C C . ALA A 1 277 ? -6.433 17.138 -15.193 1.00 37.97 277 ALA A C 1
ATOM 1910 O O . ALA A 1 277 ? -7.496 17.699 -14.932 1.00 37.97 277 ALA A O 1
ATOM 1911 N N . GLY A 1 278 ? -5.260 17.658 -14.803 1.00 29.08 278 GLY A N 1
ATOM 1912 C CA . GLY A 1 278 ? -5.149 19.032 -14.305 1.00 29.08 278 GLY A CA 1
ATOM 1913 C C . GLY A 1 278 ? -3.843 19.379 -13.590 1.00 29.08 278 GLY A C 1
ATOM 1914 O O . GLY A 1 278 ? -3.830 19.449 -12.369 1.00 29.08 278 GLY A O 1
ATOM 1915 N N . ASN A 1 279 ? -2.779 19.656 -14.355 1.00 36.81 279 ASN A N 1
ATOM 1916 C CA . ASN A 1 279 ? -1.629 20.508 -13.999 1.00 36.81 279 ASN A CA 1
ATOM 1917 C C . ASN A 1 279 ? -1.200 20.512 -12.516 1.00 36.81 279 ASN A C 1
ATOM 1919 O O . ASN A 1 279 ? -1.274 21.544 -11.846 1.00 36.81 279 ASN A O 1
ATOM 1923 N N . VAL A 1 280 ? -0.664 19.398 -12.019 1.00 28.75 280 VAL A N 1
ATOM 1924 C CA . VAL A 1 280 ? 0.210 19.437 -10.840 1.00 28.75 280 VAL A CA 1
ATOM 1925 C C . VAL A 1 280 ? 1.637 19.382 -11.367 1.00 28.75 280 VAL A C 1
ATOM 1927 O O . VAL A 1 280 ? 2.070 18.370 -11.902 1.00 28.75 280 VAL A O 1
ATOM 1930 N N . SER A 1 281 ? 2.343 20.510 -11.303 1.00 32.25 281 SER A N 1
ATOM 1931 C CA . SER A 1 281 ? 3.721 20.625 -11.785 1.00 32.25 281 SER A CA 1
ATOM 1932 C C . SER A 1 281 ? 4.626 19.636 -11.039 1.00 32.25 281 SER A C 1
ATOM 1934 O O . SER A 1 281 ? 5.026 19.883 -9.899 1.00 32.25 281 SER A O 1
ATOM 1936 N N . LEU A 1 282 ? 4.960 18.520 -11.700 1.00 38.12 282 LEU A N 1
ATOM 1937 C CA . LEU A 1 282 ? 5.884 17.480 -11.225 1.00 38.12 282 LEU A CA 1
ATOM 1938 C C . LEU A 1 282 ? 7.301 18.020 -10.942 1.00 38.12 282 LEU A C 1
ATOM 1940 O O . LEU A 1 282 ? 8.109 17.356 -10.297 1.00 38.12 282 LEU A O 1
ATOM 1944 N N . ALA A 1 283 ? 7.605 19.254 -11.357 1.00 35.16 283 ALA A N 1
ATOM 1945 C CA . ALA A 1 283 ? 8.903 19.891 -11.158 1.00 35.16 283 ALA A CA 1
ATOM 1946 C C . ALA A 1 283 ? 9.247 20.182 -9.678 1.00 35.16 283 ALA A C 1
ATOM 1948 O O . ALA A 1 283 ? 10.408 20.446 -9.366 1.00 35.16 283 ALA A O 1
ATOM 1949 N N . ALA A 1 284 ? 8.280 20.134 -8.752 1.00 35.62 284 ALA A N 1
ATOM 1950 C CA . ALA A 1 284 ? 8.518 20.471 -7.343 1.00 35.62 284 ALA A CA 1
ATOM 1951 C C . ALA A 1 284 ? 9.032 19.301 -6.476 1.00 35.62 284 ALA A C 1
ATOM 1953 O O . ALA A 1 284 ? 9.676 19.555 -5.458 1.00 35.62 284 ALA A O 1
ATOM 1954 N N . LEU A 1 285 ? 8.815 18.039 -6.872 1.00 38.75 285 LEU A N 1
ATOM 1955 C CA . LEU A 1 285 ? 9.263 16.868 -6.095 1.00 38.75 285 LEU A CA 1
ATOM 1956 C C . LEU A 1 285 ? 10.718 16.457 -6.387 1.00 38.75 285 LEU A C 1
ATOM 1958 O O . LEU A 1 285 ? 11.381 15.897 -5.518 1.00 38.75 285 LEU A O 1
ATOM 1962 N N . PHE A 1 286 ? 11.273 16.827 -7.545 1.00 44.06 286 PHE A N 1
ATOM 1963 C CA . PHE A 1 286 ? 12.641 16.446 -7.934 1.00 44.06 286 PHE A CA 1
ATOM 1964 C C . PHE A 1 286 ? 13.733 17.457 -7.537 1.00 44.06 286 PHE A C 1
ATOM 1966 O O . PHE A 1 286 ? 14.923 17.138 -7.569 1.00 44.06 286 PHE A O 1
ATOM 1973 N N . ALA A 1 287 ? 13.370 18.659 -7.076 1.00 35.44 287 ALA A N 1
ATOM 1974 C CA . ALA A 1 287 ? 14.350 19.679 -6.686 1.00 35.44 287 ALA A CA 1
ATOM 1975 C C . ALA A 1 287 ? 15.055 19.403 -5.337 1.00 35.44 287 ALA A C 1
ATOM 1977 O O . ALA A 1 287 ? 16.088 20.014 -5.056 1.00 35.44 287 ALA A O 1
ATOM 1978 N N . PHE A 1 288 ? 14.556 18.474 -4.510 1.00 36.84 288 PHE A N 1
ATOM 1979 C CA . PHE A 1 288 ? 15.136 18.184 -3.187 1.00 36.84 288 PHE A CA 1
ATOM 1980 C C . PHE A 1 288 ? 16.114 16.993 -3.148 1.00 36.84 288 PHE A C 1
ATOM 1982 O O . PHE A 1 288 ? 16.857 16.863 -2.175 1.00 36.84 288 PHE A O 1
ATOM 1989 N N . GLY A 1 289 ? 16.219 16.190 -4.215 1.00 35.56 289 GLY A N 1
ATOM 1990 C CA . GLY A 1 289 ? 17.154 15.051 -4.285 1.00 35.56 289 GLY A CA 1
ATOM 1991 C C . GLY A 1 289 ? 18.608 15.412 -4.631 1.00 35.56 289 GLY A C 1
ATOM 1992 O O . GLY A 1 289 ? 19.538 14.676 -4.304 1.00 35.56 289 GLY A O 1
ATOM 1993 N N . LEU A 1 290 ? 18.858 16.578 -5.238 1.00 38.44 290 LEU A N 1
ATOM 1994 C CA . LEU A 1 290 ? 20.185 16.923 -5.779 1.00 38.44 290 LEU A CA 1
ATOM 1995 C C . LEU A 1 290 ? 21.175 17.535 -4.767 1.00 38.44 290 LEU A C 1
ATOM 1997 O O . LEU A 1 290 ? 22.327 17.799 -5.119 1.00 38.44 290 LEU A O 1
ATOM 2001 N N . LEU A 1 291 ? 20.788 17.737 -3.502 1.00 37.19 291 LEU A N 1
ATOM 2002 C CA . LEU A 1 291 ? 21.655 18.367 -2.490 1.00 37.19 291 LEU A CA 1
ATOM 2003 C C . LEU A 1 291 ? 22.369 17.393 -1.534 1.00 37.19 291 LEU A C 1
ATOM 2005 O O . LEU A 1 291 ? 23.264 17.827 -0.804 1.00 37.19 291 LEU A O 1
ATOM 2009 N N . ALA A 1 292 ? 22.081 16.087 -1.578 1.00 39.34 292 ALA A N 1
ATOM 2010 C CA . ALA A 1 292 ? 22.754 15.097 -0.723 1.00 39.34 292 ALA A CA 1
ATOM 2011 C C . ALA A 1 292 ? 23.973 14.406 -1.380 1.00 39.34 292 ALA A C 1
ATOM 2013 O O . ALA A 1 292 ? 24.896 13.978 -0.682 1.00 39.34 292 ALA A O 1
ATOM 2014 N N . ILE A 1 293 ? 24.074 14.377 -2.715 1.00 45.66 293 ILE A N 1
ATOM 2015 C CA . ILE A 1 293 ? 25.111 13.614 -3.442 1.00 45.66 293 ILE A CA 1
ATOM 2016 C C . ILE A 1 293 ? 26.338 14.484 -3.769 1.00 45.66 293 ILE A C 1
ATOM 2018 O O . ILE A 1 293 ? 26.763 14.625 -4.916 1.00 45.66 293 ILE A O 1
ATOM 2022 N N . ARG A 1 294 ? 26.959 15.114 -2.761 1.00 41.88 294 ARG A N 1
ATOM 2023 C CA . ARG A 1 294 ? 28.280 15.752 -2.979 1.00 41.88 294 ARG A CA 1
ATOM 2024 C C . ARG A 1 294 ? 29.293 15.652 -1.851 1.00 41.88 294 ARG A C 1
ATOM 2026 O O . ARG A 1 294 ? 30.272 16.400 -1.838 1.00 41.88 294 ARG A O 1
ATOM 2033 N N . ARG A 1 295 ? 29.153 14.693 -0.933 1.00 50.69 295 ARG A N 1
ATOM 2034 C CA . ARG A 1 295 ? 30.198 14.454 0.074 1.00 50.69 295 ARG A CA 1
ATOM 2035 C C . ARG A 1 295 ? 30.393 12.979 0.399 1.00 50.69 295 ARG A C 1
ATOM 2037 O O . ARG A 1 295 ? 29.923 12.506 1.422 1.00 50.69 295 ARG A O 1
ATOM 2044 N N . ARG A 1 296 ? 31.207 12.310 -0.424 1.00 47.47 296 ARG A N 1
ATOM 2045 C CA . ARG A 1 296 ? 32.358 11.486 0.009 1.00 47.47 296 ARG A CA 1
ATOM 2046 C C . ARG A 1 296 ? 33.036 10.851 -1.211 1.00 47.47 296 ARG A C 1
ATOM 2048 O O . ARG A 1 296 ? 32.656 9.785 -1.663 1.00 47.47 296 ARG A O 1
ATOM 2055 N N . ARG A 1 297 ? 34.088 11.506 -1.709 1.00 49.22 297 ARG A N 1
ATOM 2056 C CA . ARG A 1 297 ? 35.219 10.803 -2.324 1.00 49.22 297 ARG A CA 1
ATOM 2057 C C . ARG A 1 297 ? 36.324 10.721 -1.272 1.00 49.22 297 ARG A C 1
ATOM 2059 O O . ARG A 1 297 ? 36.790 11.759 -0.799 1.00 49.22 297 ARG A O 1
ATOM 2066 N N . LYS A 1 298 ? 36.698 9.504 -0.901 1.00 43.06 298 LYS A N 1
ATOM 2067 C CA . LYS A 1 298 ? 38.055 9.120 -0.518 1.00 43.06 298 LYS A CA 1
ATOM 2068 C C . LYS A 1 298 ? 38.373 7.853 -1.284 1.00 43.06 298 LYS A C 1
ATOM 2070 O O . LYS A 1 298 ? 37.460 7.005 -1.342 1.00 43.06 298 LYS A O 1
#